Protein AF-A0A8C2P9N0-F1 (afdb_monomer_lite)

Radius of gyration: 38.02 Å; chains: 1; bounding box: 99×72×79 Å

Foldseek 3Di:
DDDDDDDPVVVVCVVDVDDPDDDDDDDDDDPPPDPVVVVVVVCVVVDDPVPDDPPPPPDDDDDDPCCVQVVVDPDDDDPPPPDDPVNVVVVVVVVVVCVVPDDDDPPPPDDPVNVVLVCQLCPVVHVVCPDPVPPCPVVLDDPVLVVLLVVLCVVLVVLVVQLCVLPPVPDPVSVVSNVVSLVVLVCCCVPRVVVSVVVCVVVVPPDPSCVVVVVSSVVSVVVVVVVVVVVVVVVD

pLDDT: mean 78.97, std 17.64, range [29.95, 97.0]

Structure (mmCIF, N/CA/C/O backbone):
data_AF-A0A8C2P9N0-F1
#
_entry.id   AF-A0A8C2P9N0-F1
#
loop_
_atom_site.group_PDB
_atom_site.id
_atom_site.type_symbol
_atom_site.label_atom_id
_atom_site.label_alt_id
_atom_site.label_comp_id
_atom_site.label_asym_id
_atom_site.label_entity_id
_atom_site.label_seq_id
_atom_site.pdbx_PDB_ins_code
_atom_site.Cartn_x
_atom_site.Cartn_y
_atom_site.Cartn_z
_atom_site.occupancy
_atom_site.B_iso_or_equiv
_atom_site.auth_seq_id
_atom_site.auth_comp_id
_atom_site.auth_asym_id
_atom_site.auth_atom_id
_atom_site.pdbx_PDB_model_num
ATOM 1 N N . MET A 1 1 ? 16.404 -49.962 -38.380 1.00 41.16 1 MET A N 1
ATOM 2 C CA . MET A 1 1 ? 16.835 -49.349 -37.104 1.00 41.16 1 MET A CA 1
ATOM 3 C C . MET A 1 1 ? 17.884 -50.248 -36.462 1.00 41.16 1 MET A C 1
ATOM 5 O O . MET A 1 1 ? 17.534 -51.317 -35.987 1.00 41.16 1 MET A O 1
ATOM 9 N N . ARG A 1 2 ? 19.172 -49.885 -36.528 1.00 37.28 2 ARG A N 1
ATOM 10 C CA . ARG A 1 2 ? 20.250 -50.588 -35.808 1.00 37.28 2 ARG A CA 1
ATOM 11 C C . ARG A 1 2 ? 20.478 -49.866 -34.480 1.00 37.28 2 ARG A C 1
ATOM 13 O O . ARG A 1 2 ? 20.811 -48.686 -34.495 1.00 37.28 2 ARG A O 1
ATOM 20 N N . ALA A 1 3 ? 20.278 -50.562 -33.365 1.00 41.09 3 ALA A N 1
ATOM 21 C CA . ALA A 1 3 ? 20.644 -50.079 -32.039 1.00 41.09 3 ALA A CA 1
ATOM 22 C C . ALA A 1 3 ? 22.177 -50.036 -31.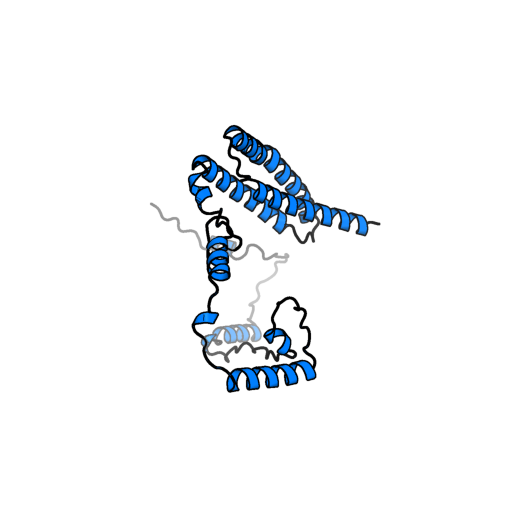930 1.00 41.09 3 ALA A C 1
ATOM 24 O O . ALA A 1 3 ? 22.840 -51.059 -32.101 1.00 41.09 3 ALA A O 1
ATOM 25 N N . MET A 1 4 ? 22.744 -48.851 -31.697 1.00 45.22 4 MET A N 1
ATOM 26 C CA . MET A 1 4 ? 24.170 -48.705 -31.411 1.00 45.22 4 MET A CA 1
ATOM 27 C C . MET A 1 4 ? 24.429 -49.092 -29.953 1.00 45.22 4 MET A C 1
ATOM 29 O O . MET A 1 4 ? 24.038 -48.378 -29.033 1.00 45.22 4 MET A O 1
ATOM 33 N N . ALA A 1 5 ? 25.083 -50.234 -29.748 1.00 47.91 5 ALA A N 1
ATOM 34 C CA . ALA A 1 5 ? 25.639 -50.619 -28.460 1.00 47.91 5 ALA A CA 1
ATOM 35 C C . ALA A 1 5 ? 26.896 -49.774 -28.192 1.00 47.91 5 ALA A C 1
ATOM 37 O O . ALA A 1 5 ? 27.905 -49.920 -28.882 1.00 47.91 5 ALA A O 1
ATOM 38 N N . PHE A 1 6 ? 26.832 -48.868 -27.215 1.00 48.16 6 PHE A N 1
ATOM 39 C CA . PHE A 1 6 ? 28.004 -48.120 -26.758 1.00 48.16 6 PHE A CA 1
ATOM 40 C C . PHE A 1 6 ? 28.918 -49.028 -25.913 1.00 48.16 6 PHE A C 1
ATOM 42 O O . PHE A 1 6 ? 28.426 -49.721 -25.020 1.00 48.16 6 PHE A O 1
ATOM 49 N N . PRO A 1 7 ? 30.242 -49.046 -26.158 1.00 56.19 7 PRO A N 1
ATOM 50 C CA . PRO A 1 7 ? 31.172 -49.875 -25.400 1.00 56.19 7 PRO A CA 1
ATOM 51 C C . PRO A 1 7 ? 31.361 -49.368 -23.951 1.00 56.19 7 PRO A C 1
ATOM 53 O O . PRO A 1 7 ? 31.347 -48.155 -23.714 1.00 56.19 7 PRO A O 1
ATOM 56 N N . PRO A 1 8 ? 31.616 -50.271 -22.978 1.00 58.41 8 PRO A N 1
ATOM 57 C CA . PRO A 1 8 ? 31.698 -49.963 -21.541 1.00 58.41 8 PRO A CA 1
ATOM 58 C C . PRO A 1 8 ? 32.743 -48.901 -21.155 1.00 58.41 8 PRO A C 1
ATOM 60 O O . PRO A 1 8 ? 32.654 -48.299 -20.086 1.00 58.41 8 PRO A O 1
ATOM 63 N N . CYS A 1 9 ? 33.708 -48.618 -22.032 1.00 54.81 9 CYS A N 1
ATOM 64 C CA . CYS A 1 9 ? 34.729 -47.592 -21.821 1.00 54.81 9 CYS A CA 1
ATOM 65 C C . CYS A 1 9 ? 34.149 -46.171 -21.726 1.00 54.81 9 CYS A C 1
ATOM 67 O O . CYS A 1 9 ? 34.743 -45.313 -21.076 1.00 54.81 9 CYS A O 1
ATOM 69 N N . HIS A 1 10 ? 32.985 -45.916 -22.333 1.00 55.66 10 HIS A N 1
ATOM 70 C CA . HIS A 1 10 ? 32.379 -44.584 -22.329 1.00 55.66 10 HIS A CA 1
ATOM 71 C C . HIS A 1 10 ? 31.784 -44.211 -20.959 1.00 55.66 10 HIS A C 1
ATOM 73 O O . HIS A 1 10 ? 31.763 -43.038 -20.594 1.00 55.66 10 HIS A O 1
ATOM 79 N N . LEU A 1 11 ? 31.342 -45.193 -20.164 1.00 53.81 11 LEU A N 1
ATOM 80 C CA . LEU A 1 11 ? 30.753 -44.945 -18.843 1.00 53.81 11 LEU A CA 1
ATOM 81 C C . LEU A 1 11 ? 31.822 -44.611 -17.788 1.00 53.81 11 LEU A C 1
ATOM 83 O O . LEU A 1 11 ? 31.587 -43.800 -16.895 1.00 53.81 11 LEU A O 1
ATOM 87 N N . LEU A 1 12 ? 33.025 -45.179 -17.930 1.00 56.50 12 LEU A N 1
ATOM 88 C CA . LEU A 1 12 ? 34.149 -44.919 -17.026 1.00 56.50 12 LEU A CA 1
ATOM 89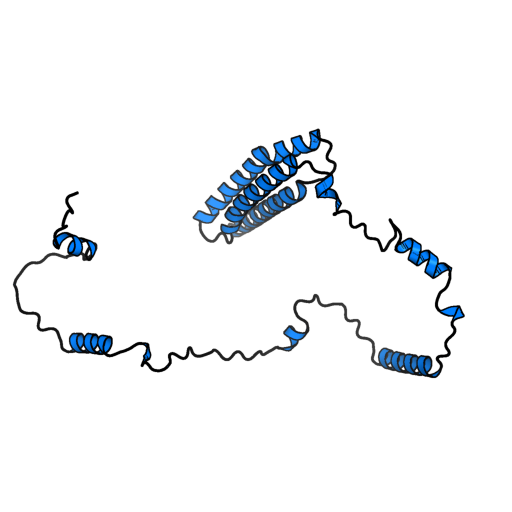 C C . LEU A 1 12 ? 34.692 -43.485 -17.163 1.00 56.50 12 LEU A C 1
ATOM 91 O O . LEU A 1 12 ? 35.133 -42.896 -16.181 1.00 56.50 12 LEU A O 1
ATOM 95 N N . LEU A 1 13 ? 34.632 -42.921 -18.374 1.00 56.41 13 LEU A N 1
ATOM 96 C CA . LEU A 1 13 ? 35.039 -41.539 -18.654 1.00 56.41 13 LEU A CA 1
ATOM 97 C C . LEU A 1 13 ? 34.049 -40.509 -18.092 1.00 56.41 13 LEU A C 1
ATOM 99 O O . LEU A 1 13 ? 34.460 -39.417 -17.714 1.00 56.41 13 LEU A O 1
ATOM 103 N N . ILE A 1 14 ? 32.763 -40.860 -17.993 1.00 57.62 14 ILE A N 1
ATOM 104 C CA . ILE A 1 14 ? 31.731 -39.978 -17.427 1.00 57.62 14 ILE A CA 1
ATOM 105 C C . ILE A 1 14 ? 31.849 -39.896 -15.897 1.00 57.62 14 ILE A C 1
ATOM 107 O O . ILE A 1 14 ? 31.615 -38.837 -15.322 1.00 57.62 14 ILE A O 1
ATOM 111 N N . LEU A 1 15 ? 32.244 -40.988 -15.235 1.00 51.75 15 LEU A N 1
ATOM 112 C CA . LEU A 1 15 ? 32.373 -41.045 -13.773 1.00 51.75 15 LEU A CA 1
ATOM 113 C C . LEU A 1 15 ? 33.682 -40.449 -13.225 1.00 51.75 15 LEU A C 1
ATOM 115 O O . LEU A 1 15 ? 33.746 -40.184 -12.030 1.00 51.75 15 LEU A O 1
ATOM 119 N N . ASN A 1 16 ? 34.695 -40.194 -14.064 1.00 52.06 16 ASN A N 1
ATOM 120 C CA . ASN A 1 16 ? 35.976 -39.609 -13.638 1.00 52.06 16 ASN A CA 1
ATOM 121 C C . ASN A 1 16 ? 36.414 -38.384 -14.474 1.00 52.06 16 ASN A C 1
ATOM 123 O O . ASN A 1 16 ? 37.445 -38.451 -15.146 1.00 52.06 16 ASN A O 1
ATOM 127 N N . PRO A 1 17 ? 35.713 -37.233 -14.438 1.00 41.88 17 PRO A N 1
ATOM 128 C CA . PRO A 1 17 ? 36.168 -36.047 -15.165 1.00 41.88 17 PRO A CA 1
ATOM 129 C C . PRO A 1 17 ? 37.214 -35.205 -14.407 1.00 41.88 17 PRO A C 1
ATOM 131 O O . PRO A 1 17 ? 37.703 -34.225 -14.964 1.00 41.88 17 PRO A O 1
ATOM 134 N N . SER A 1 18 ? 37.555 -35.522 -13.147 1.00 42.84 18 SER A N 1
ATOM 135 C CA . SER A 1 18 ? 38.336 -34.596 -12.301 1.00 42.84 18 SER A CA 1
ATOM 136 C C . SER A 1 18 ? 39.260 -35.224 -11.243 1.00 42.84 18 SER A C 1
ATOM 138 O O . SER A 1 18 ? 39.562 -34.574 -10.242 1.00 42.84 18 SER A O 1
ATOM 140 N N . GLU A 1 19 ? 39.777 -36.439 -11.446 1.00 40.31 19 GLU A N 1
ATOM 141 C CA . GLU A 1 19 ? 40.952 -36.890 -10.679 1.00 40.31 19 GLU A CA 1
ATOM 142 C C . GLU A 1 19 ? 42.235 -36.360 -11.343 1.00 40.31 19 GLU A C 1
ATOM 144 O O . GLU A 1 19 ? 42.696 -36.870 -12.363 1.00 40.31 19 GLU A O 1
ATOM 149 N N . GLN A 1 20 ? 42.819 -35.303 -10.771 1.00 38.53 20 GLN A N 1
ATOM 150 C CA . GLN A 1 20 ? 44.141 -34.792 -11.147 1.00 38.53 20 GLN A CA 1
ATOM 151 C C . GLN A 1 20 ? 45.220 -35.838 -10.816 1.00 38.53 20 GLN A C 1
ATOM 153 O O . GLN A 1 20 ? 45.655 -35.971 -9.671 1.00 38.53 20 GLN A O 1
ATOM 158 N N . VAL A 1 21 ? 45.658 -36.597 -11.823 1.00 39.09 21 VAL A N 1
ATOM 159 C CA . VAL A 1 21 ? 46.732 -37.592 -11.691 1.00 39.09 21 VAL A CA 1
ATOM 160 C C . VAL A 1 21 ? 48.091 -36.895 -11.788 1.00 39.09 21 VAL A C 1
ATOM 162 O O . VAL A 1 21 ? 48.617 -36.665 -12.876 1.00 39.09 21 VAL A O 1
ATOM 165 N N . SER A 1 22 ? 48.682 -36.585 -10.631 1.00 30.98 22 SER A N 1
ATOM 166 C CA . SER A 1 22 ? 50.109 -36.262 -10.519 1.00 30.98 22 SER A CA 1
ATOM 167 C C . SER A 1 22 ? 50.941 -37.503 -10.861 1.00 30.98 22 SER A C 1
ATOM 169 O O . SER A 1 22 ? 50.740 -38.588 -10.308 1.00 30.98 22 SER A O 1
ATOM 171 N N . GLY A 1 23 ? 51.832 -37.361 -11.840 1.00 32.62 23 GLY A N 1
ATOM 172 C CA . GLY A 1 23 ? 52.569 -38.465 -12.437 1.00 32.62 23 GLY A CA 1
ATOM 173 C C . GLY A 1 23 ? 53.610 -39.085 -11.508 1.00 32.62 23 GLY A C 1
ATOM 174 O O . GLY A 1 23 ? 54.527 -38.409 -11.061 1.00 32.62 23 GLY A O 1
ATOM 175 N N . ASN A 1 24 ? 53.534 -40.407 -11.322 1.00 29.95 24 ASN A N 1
ATOM 176 C CA . ASN A 1 24 ? 54.712 -41.279 -11.369 1.00 29.95 24 ASN A CA 1
ATOM 177 C C . ASN A 1 24 ? 54.290 -42.754 -11.517 1.00 29.95 24 ASN A C 1
ATOM 179 O O . ASN A 1 24 ? 53.621 -43.314 -10.650 1.00 29.95 24 ASN A O 1
ATOM 183 N N . LYS A 1 25 ? 54.678 -43.413 -12.617 1.00 34.56 25 LYS A N 1
ATOM 184 C CA . LYS A 1 25 ? 54.466 -44.857 -12.818 1.00 34.56 25 LYS A CA 1
ATOM 185 C C . LYS A 1 25 ? 55.696 -45.629 -12.346 1.00 34.56 25 LYS A C 1
ATOM 187 O O . LYS A 1 25 ? 56.673 -45.648 -13.085 1.00 34.56 25 LYS A O 1
ATOM 192 N N . LYS A 1 26 ? 55.610 -46.369 -11.229 1.00 31.20 26 LYS A N 1
ATOM 193 C CA . LYS A 1 26 ? 56.321 -47.655 -11.042 1.00 31.20 26 LYS A CA 1
ATOM 194 C C . LYS A 1 26 ? 55.538 -48.632 -10.144 1.00 31.20 26 LYS A C 1
ATOM 196 O O . LYS A 1 26 ? 55.204 -48.335 -9.009 1.00 31.20 26 LYS A O 1
ATOM 201 N N . HIS A 1 27 ? 55.328 -49.817 -10.717 1.00 34.00 27 HIS A N 1
ATOM 202 C CA . HIS A 1 27 ? 55.109 -51.148 -10.138 1.00 34.00 27 HIS A CA 1
ATOM 203 C C . HIS A 1 27 ? 53.894 -51.500 -9.248 1.00 34.00 27 HIS A C 1
ATOM 205 O O . HIS A 1 27 ? 53.763 -51.158 -8.079 1.00 34.00 27 HIS A O 1
ATOM 211 N N . LYS A 1 28 ? 53.090 -52.382 -9.857 1.00 43.50 28 LYS A N 1
ATOM 212 C CA . LYS A 1 28 ? 52.141 -53.381 -9.344 1.00 43.50 28 LYS A CA 1
ATOM 213 C C . LYS A 1 28 ? 52.585 -54.015 -8.005 1.00 43.50 28 LYS A C 1
ATOM 215 O O . LYS A 1 28 ? 53.548 -54.776 -7.973 1.00 43.50 28 LYS A O 1
ATOM 220 N N . ARG A 1 29 ? 51.833 -53.777 -6.923 1.00 34.12 29 ARG A N 1
ATOM 221 C CA . ARG A 1 29 ? 51.827 -54.615 -5.707 1.00 34.12 29 ARG A CA 1
ATOM 222 C C . ARG A 1 29 ? 50.418 -54.623 -5.104 1.00 34.12 29 ARG A C 1
ATOM 224 O O . ARG A 1 29 ? 49.819 -53.566 -4.927 1.00 34.12 29 ARG A O 1
ATOM 231 N N . ASN A 1 30 ? 49.883 -55.822 -4.866 1.00 43.47 30 ASN A N 1
ATOM 232 C CA . ASN A 1 30 ? 48.540 -56.097 -4.342 1.00 43.47 30 ASN A CA 1
ATOM 233 C C . ASN A 1 30 ? 48.169 -55.181 -3.160 1.00 43.47 30 ASN A C 1
ATOM 235 O O . ASN A 1 30 ? 48.749 -55.301 -2.081 1.00 43.47 30 ASN A O 1
ATOM 239 N N . LYS A 1 31 ? 47.177 -54.295 -3.334 1.00 45.69 31 LYS A N 1
ATOM 240 C CA . LYS A 1 31 ? 46.594 -53.514 -2.232 1.00 45.69 31 LYS A CA 1
ATOM 241 C C . LYS A 1 31 ? 45.651 -54.407 -1.425 1.00 45.69 31 LYS A C 1
ATOM 243 O O . LYS A 1 31 ? 44.475 -54.552 -1.742 1.00 45.69 31 LYS A O 1
ATOM 248 N N . MET A 1 32 ? 46.186 -55.005 -0.369 1.00 46.41 32 MET A N 1
ATOM 249 C CA . MET A 1 32 ? 45.407 -55.594 0.714 1.00 46.41 32 MET A CA 1
ATOM 250 C C . MET A 1 32 ? 44.592 -54.468 1.376 1.00 46.41 32 MET A C 1
ATOM 252 O O . MET A 1 32 ? 45.150 -53.595 2.036 1.00 46.41 32 MET A O 1
ATOM 256 N N . VAL A 1 33 ? 43.280 -54.426 1.116 1.00 56.94 33 VAL A N 1
ATOM 257 C CA . VAL A 1 33 ? 42.362 -53.413 1.670 1.00 56.94 33 VAL A CA 1
ATOM 258 C C . VAL A 1 33 ? 42.435 -53.461 3.198 1.00 56.94 33 VAL A C 1
ATOM 260 O O . VAL A 1 33 ? 42.231 -54.528 3.783 1.00 56.94 33 VAL A O 1
ATOM 263 N N . SER A 1 34 ? 42.738 -52.325 3.835 1.00 66.25 34 SER A N 1
ATOM 264 C CA . SER A 1 34 ? 42.943 -52.261 5.283 1.00 66.25 34 SER A CA 1
ATOM 265 C C . SER A 1 34 ? 41.662 -52.640 6.051 1.00 66.25 34 SER A C 1
ATOM 267 O O . SER A 1 34 ? 40.552 -52.348 5.586 1.00 66.25 34 SER A O 1
ATOM 269 N N . PRO A 1 35 ? 41.773 -53.275 7.236 1.00 69.44 35 PRO A N 1
ATOM 270 C CA . PRO A 1 35 ? 40.611 -53.682 8.030 1.00 69.44 35 PRO A CA 1
ATOM 271 C C . PRO A 1 35 ? 39.665 -52.525 8.371 1.00 69.44 35 PRO A C 1
ATOM 273 O O . PRO A 1 35 ? 38.460 -52.735 8.453 1.00 69.44 35 PRO A O 1
ATOM 276 N N . ALA A 1 36 ? 40.187 -51.303 8.512 1.00 74.00 36 ALA A N 1
ATOM 277 C CA . ALA A 1 36 ? 39.398 -50.101 8.779 1.00 74.00 36 ALA A CA 1
ATOM 278 C C . ALA A 1 36 ? 38.432 -49.764 7.631 1.00 74.00 36 ALA A C 1
ATOM 280 O O . ALA A 1 36 ? 37.258 -49.506 7.875 1.00 74.00 36 ALA A O 1
ATOM 281 N N . ILE A 1 37 ? 38.896 -49.849 6.378 1.00 75.75 37 ILE A N 1
ATOM 282 C CA . ILE A 1 37 ? 38.062 -49.571 5.198 1.00 75.75 37 ILE A CA 1
ATOM 283 C C . ILE A 1 37 ? 36.983 -50.647 5.047 1.00 75.75 37 ILE A C 1
ATOM 285 O O . ILE A 1 37 ? 35.836 -50.337 4.735 1.00 75.75 37 ILE A O 1
ATOM 289 N N . LYS A 1 38 ? 37.330 -51.916 5.302 1.00 77.75 38 LYS A N 1
ATOM 290 C CA . LYS A 1 38 ? 36.352 -53.014 5.266 1.00 77.75 38 LYS A CA 1
ATOM 291 C C . LYS A 1 38 ? 35.298 -52.868 6.361 1.00 77.75 38 LYS A C 1
ATOM 293 O O . LYS A 1 38 ? 34.125 -53.068 6.082 1.00 77.75 38 LYS A O 1
ATOM 298 N N . ARG A 1 39 ? 35.703 -52.494 7.579 1.00 80.81 39 ARG A N 1
ATOM 299 C CA . ARG A 1 39 ? 34.781 -52.249 8.698 1.00 80.81 39 ARG A CA 1
ATOM 300 C C . ARG A 1 39 ? 33.852 -51.071 8.429 1.00 80.81 39 ARG A C 1
ATOM 302 O O . ARG A 1 39 ? 32.669 -51.208 8.689 1.00 80.81 39 ARG A O 1
ATOM 309 N N . ALA A 1 40 ? 34.354 -49.972 7.866 1.00 81.31 40 ALA A N 1
ATOM 310 C CA . ALA A 1 40 ? 33.529 -48.818 7.510 1.00 81.31 40 ALA A CA 1
ATOM 311 C C . ALA A 1 40 ? 32.468 -49.175 6.457 1.00 81.31 40 ALA A C 1
ATOM 313 O O . ALA A 1 40 ? 31.294 -48.900 6.663 1.00 81.31 40 ALA A O 1
ATOM 314 N N . LYS A 1 41 ? 32.863 -49.872 5.382 1.00 82.38 41 LYS A N 1
ATOM 315 C CA . LYS A 1 41 ? 31.920 -50.327 4.348 1.00 82.38 41 LYS A CA 1
ATOM 316 C C . LYS A 1 41 ? 30.904 -51.338 4.868 1.00 82.38 41 LYS A C 1
ATOM 318 O O . LYS A 1 41 ? 29.752 -51.308 4.458 1.00 82.38 41 LYS A O 1
ATOM 323 N N . LEU A 1 42 ? 31.332 -52.241 5.752 1.00 81.12 42 LEU A N 1
ATOM 324 C CA . LEU A 1 42 ? 30.416 -53.174 6.401 1.00 81.12 42 LEU A CA 1
ATOM 325 C C . LEU A 1 42 ? 29.427 -52.417 7.288 1.00 81.12 42 LEU A C 1
ATOM 327 O O . LEU A 1 42 ? 28.235 -52.643 7.151 1.00 81.12 42 LEU A O 1
ATOM 331 N N . GLN A 1 43 ? 29.890 -51.481 8.118 1.00 78.12 43 GLN A N 1
ATOM 332 C CA . GLN A 1 43 ? 29.025 -50.660 8.966 1.00 78.12 43 GLN A CA 1
ATOM 333 C C . GLN A 1 43 ? 27.983 -49.892 8.141 1.00 78.12 43 GLN A C 1
ATOM 335 O O . GLN A 1 43 ? 26.805 -49.961 8.461 1.00 78.12 43 GLN A O 1
ATOM 340 N N . GLU A 1 44 ? 28.402 -49.264 7.040 1.00 77.44 44 GLU A N 1
ATOM 341 C CA . GLU A 1 44 ? 27.518 -48.574 6.090 1.00 77.44 44 GLU A CA 1
ATOM 342 C C . GLU A 1 44 ? 26.483 -49.521 5.461 1.00 77.44 44 GLU A C 1
ATOM 344 O O . GLU A 1 44 ? 25.328 -49.155 5.301 1.00 77.44 44 GLU A O 1
ATOM 349 N N . SER A 1 45 ? 26.867 -50.762 5.143 1.00 79.31 45 SER A N 1
ATOM 350 C CA . SER A 1 45 ? 25.947 -51.755 4.567 1.00 79.31 45 SER A CA 1
ATOM 351 C C . SER A 1 45 ? 25.007 -52.430 5.576 1.00 79.31 45 SER A C 1
ATOM 353 O O . SER A 1 45 ? 24.030 -53.053 5.168 1.00 79.31 45 SER A O 1
ATOM 355 N N . ILE A 1 46 ? 25.327 -52.370 6.874 1.00 78.69 46 ILE A N 1
ATOM 356 C CA . ILE A 1 46 ? 24.547 -52.992 7.959 1.00 78.69 46 ILE A CA 1
ATOM 357 C C . ILE A 1 46 ? 23.601 -51.964 8.604 1.00 78.69 46 ILE A C 1
ATOM 359 O O . ILE A 1 46 ? 22.579 -52.338 9.179 1.00 78.69 46 ILE A O 1
ATOM 363 N N . GLU A 1 47 ? 23.929 -50.675 8.522 1.00 75.25 47 GLU A N 1
ATOM 364 C CA . GLU A 1 47 ? 23.111 -49.582 9.037 1.00 75.25 47 GLU A CA 1
ATOM 365 C C . GLU A 1 47 ? 21.911 -49.327 8.112 1.00 75.25 47 GLU A C 1
ATOM 367 O O . GLU A 1 47 ? 22.031 -48.731 7.047 1.00 75.25 47 GLU A O 1
ATOM 372 N N . TYR A 1 48 ? 20.735 -49.803 8.524 1.00 68.44 48 TYR A N 1
ATOM 373 C CA . TYR A 1 48 ? 19.464 -49.459 7.888 1.00 68.44 48 TYR A CA 1
ATOM 374 C C . TYR A 1 48 ? 18.896 -48.192 8.530 1.00 68.44 48 TYR A C 1
ATOM 376 O O . TYR A 1 48 ? 18.705 -48.153 9.747 1.00 68.44 48 TYR A O 1
ATOM 384 N N . GLU A 1 49 ? 18.580 -47.189 7.708 1.00 65.25 49 GLU A N 1
ATOM 385 C CA . GLU A 1 49 ? 18.047 -45.885 8.139 1.00 65.25 49 GLU A CA 1
ATOM 386 C C . GLU A 1 49 ? 16.770 -46.027 8.996 1.00 65.25 49 GLU A C 1
ATOM 388 O O . GLU A 1 49 ? 16.619 -45.337 10.004 1.00 65.25 49 GLU A O 1
ATOM 393 N N . ASP A 1 50 ? 15.924 -47.016 8.681 1.00 62.28 50 ASP A N 1
ATOM 394 C CA . ASP A 1 50 ? 14.651 -47.294 9.367 1.00 62.28 50 ASP A CA 1
ATOM 395 C C . ASP A 1 50 ? 14.795 -48.012 10.724 1.00 62.28 50 ASP A C 1
ATOM 397 O O . ASP A 1 50 ? 13.874 -47.993 11.540 1.00 62.28 50 ASP A O 1
ATOM 401 N N . LEU A 1 51 ? 15.935 -48.671 10.976 1.00 66.75 51 LEU A N 1
ATOM 402 C CA . LEU A 1 51 ? 16.217 -49.405 12.223 1.00 66.75 51 LEU A CA 1
ATOM 403 C C . LEU A 1 51 ? 17.155 -48.628 13.166 1.00 66.75 51 LEU A C 1
ATOM 405 O O . LEU A 1 51 ? 17.539 -49.132 14.226 1.00 66.75 51 LEU A O 1
ATOM 409 N N . GLY A 1 52 ? 17.538 -47.406 12.785 1.00 67.19 52 GLY A N 1
ATOM 410 C CA . GLY A 1 52 ? 18.343 -46.503 13.600 1.00 67.19 52 GLY A CA 1
ATOM 411 C C . GLY A 1 52 ? 17.600 -46.005 14.844 1.00 67.19 52 GLY A C 1
ATOM 412 O O . GLY A 1 52 ? 16.373 -46.031 14.936 1.00 67.19 52 GLY A O 1
ATOM 413 N N . LYS A 1 53 ? 18.345 -45.506 15.840 1.00 71.75 53 LYS A N 1
ATOM 414 C CA . LYS A 1 53 ? 17.739 -44.768 16.962 1.00 71.75 53 LYS A CA 1
ATOM 415 C C . LYS A 1 53 ? 16.964 -43.594 16.370 1.00 71.75 53 LYS A C 1
ATOM 417 O O . LYS A 1 53 ? 17.567 -42.832 15.621 1.00 71.75 53 LYS A O 1
ATOM 422 N N . ASN A 1 54 ? 15.682 -43.444 16.724 1.00 64.06 54 ASN A N 1
ATOM 423 C CA . ASN A 1 54 ? 14.853 -42.310 16.313 1.00 64.06 54 ASN A CA 1
ATOM 424 C C . ASN A 1 54 ? 15.692 -41.029 16.338 1.00 64.06 54 ASN A C 1
ATOM 426 O O . ASN A 1 54 ? 16.100 -40.580 17.414 1.00 64.06 54 ASN A O 1
ATOM 430 N N . ASN A 1 55 ? 15.954 -40.455 15.162 1.00 61.47 55 ASN A N 1
ATOM 431 C CA . ASN A 1 55 ? 16.530 -39.124 15.015 1.00 61.47 55 ASN A CA 1
ATOM 432 C C . ASN A 1 55 ? 15.459 -38.119 15.467 1.00 61.47 55 ASN A C 1
ATOM 434 O O . ASN A 1 55 ? 14.901 -37.362 14.678 1.00 61.47 55 ASN A O 1
ATOM 438 N N . SER A 1 56 ? 15.089 -38.151 16.751 1.00 64.12 56 SER A N 1
ATOM 439 C CA . SER A 1 56 ? 14.207 -37.157 17.333 1.00 64.12 56 SER A CA 1
ATOM 440 C C . SER A 1 56 ? 14.989 -35.853 17.300 1.00 64.12 56 SER A C 1
ATOM 442 O O . SER A 1 56 ? 15.877 -35.627 18.129 1.00 64.12 56 SER A O 1
ATOM 444 N N . ILE A 1 57 ? 14.711 -35.027 16.292 1.00 71.12 57 ILE A N 1
ATOM 445 C CA . ILE A 1 57 ? 15.204 -33.658 16.213 1.00 71.12 57 ILE A CA 1
ATOM 446 C C . ILE A 1 57 ? 14.861 -33.027 17.559 1.00 71.12 57 ILE A C 1
ATOM 448 O O . ILE A 1 57 ? 13.688 -32.916 17.915 1.00 71.12 57 ILE A O 1
ATOM 452 N N . LYS A 1 58 ? 15.886 -32.697 18.352 1.00 72.31 58 LYS A N 1
ATOM 453 C CA . LYS A 1 58 ? 15.694 -32.111 19.679 1.00 72.31 58 LYS A CA 1
ATOM 454 C C . LYS A 1 58 ? 14.882 -30.833 19.508 1.00 72.31 58 LYS A C 1
ATOM 456 O O . LYS A 1 58 ? 15.371 -29.855 18.947 1.00 72.31 58 LYS A O 1
ATOM 461 N N . THR A 1 59 ? 13.639 -30.846 19.971 1.00 74.75 59 THR A N 1
ATOM 462 C CA . THR A 1 59 ? 12.776 -29.670 19.938 1.00 74.75 59 THR A CA 1
ATOM 463 C C . THR A 1 59 ? 13.323 -28.637 20.912 1.00 74.75 59 THR A C 1
ATOM 465 O O . THR A 1 59 ? 13.552 -28.939 22.085 1.00 74.75 59 THR A O 1
ATOM 468 N N . ILE A 1 60 ? 13.545 -27.415 20.437 1.00 83.69 60 ILE A N 1
ATOM 469 C CA . ILE A 1 60 ? 13.985 -26.308 21.286 1.00 83.69 60 ILE A CA 1
ATOM 470 C C . ILE A 1 60 ? 12.786 -25.868 22.130 1.00 83.69 60 ILE A C 1
ATOM 472 O O . ILE A 1 60 ? 11.785 -25.400 21.588 1.00 83.69 60 ILE A O 1
ATOM 476 N N . ALA A 1 61 ? 12.877 -26.019 23.453 1.00 82.38 61 ALA A N 1
ATOM 477 C CA . ALA A 1 61 ? 11.835 -25.559 24.363 1.00 82.38 61 ALA A CA 1
ATOM 478 C C . ALA A 1 61 ? 11.785 -24.020 24.374 1.00 82.38 61 ALA A C 1
ATOM 480 O O . ALA A 1 61 ? 12.702 -23.360 24.870 1.00 82.38 61 ALA A O 1
ATOM 481 N N . LEU A 1 62 ? 10.715 -23.443 23.821 1.00 84.69 62 LEU A N 1
ATOM 482 C CA . LEU A 1 62 ? 10.503 -21.998 23.780 1.00 84.69 62 LEU A CA 1
ATOM 483 C C . LEU A 1 62 ? 9.653 -21.551 24.976 1.00 84.69 62 LEU A C 1
ATOM 485 O O . LEU A 1 62 ? 8.430 -21.636 24.949 1.00 84.69 62 LEU A O 1
ATOM 489 N N . ASN A 1 63 ? 10.307 -21.028 26.014 1.00 88.75 63 ASN A N 1
ATOM 490 C CA . ASN A 1 63 ? 9.627 -20.399 27.146 1.00 88.75 63 ASN A CA 1
ATOM 491 C C . ASN A 1 63 ? 9.495 -18.887 26.910 1.00 88.75 63 ASN A C 1
ATOM 493 O O . ASN A 1 63 ? 10.489 -18.153 26.901 1.00 88.75 63 ASN A O 1
ATOM 497 N N . LEU A 1 64 ? 8.265 -18.412 26.709 1.00 87.62 64 LEU A N 1
ATOM 498 C CA . LEU A 1 64 ? 7.979 -16.997 26.470 1.00 87.62 64 LEU A CA 1
ATOM 499 C C . LEU A 1 64 ? 8.119 -16.197 27.773 1.00 87.62 64 LEU A C 1
ATOM 501 O O . LEU A 1 64 ? 7.362 -16.397 28.714 1.00 87.62 64 LEU A O 1
ATOM 505 N N . LYS A 1 65 ? 9.067 -15.252 27.824 1.00 89.00 65 LYS A N 1
ATOM 506 C CA . LYS A 1 65 ? 9.292 -14.410 29.018 1.00 89.00 65 LYS A CA 1
ATOM 507 C C . LYS A 1 65 ? 8.247 -13.305 29.224 1.00 89.00 65 LYS A C 1
ATOM 509 O O . LYS A 1 65 ? 8.014 -12.903 30.352 1.00 89.00 65 LYS A O 1
ATOM 514 N N . LYS A 1 66 ? 7.693 -12.760 28.139 1.00 86.00 66 LYS A N 1
ATOM 515 C CA . LYS A 1 66 ? 6.792 -11.592 28.145 1.00 86.00 66 LYS A CA 1
ATOM 516 C C . LYS A 1 66 ? 5.550 -11.893 27.316 1.00 86.00 66 LYS A C 1
ATOM 518 O O . LYS A 1 66 ? 5.432 -11.419 26.184 1.00 86.00 66 LYS A O 1
ATOM 523 N N . SER A 1 67 ? 4.710 -12.791 27.827 1.00 88.25 67 SER A N 1
ATOM 524 C CA . SER A 1 67 ? 3.449 -13.184 27.186 1.00 88.25 67 SER A CA 1
ATOM 525 C C . SER A 1 67 ? 2.447 -12.027 27.126 1.00 88.25 67 SER A C 1
ATOM 527 O O . SER A 1 67 ? 1.661 -11.961 26.188 1.00 88.25 67 SER A O 1
ATOM 529 N N . ASP A 1 68 ? 2.552 -11.066 28.047 1.00 86.00 68 ASP A N 1
ATOM 530 C CA . ASP A 1 68 ? 1.739 -9.850 28.134 1.00 86.00 68 ASP A CA 1
ATOM 531 C C . ASP A 1 68 ? 1.694 -9.051 26.822 1.00 86.00 68 ASP A C 1
ATOM 533 O O . ASP A 1 68 ? 0.630 -8.621 26.377 1.00 86.00 68 ASP A O 1
ATOM 537 N N . ARG A 1 69 ? 2.835 -8.934 26.132 1.00 85.12 69 ARG A N 1
ATOM 538 C CA . ARG A 1 69 ? 2.930 -8.204 24.857 1.00 85.12 69 ARG A CA 1
ATOM 539 C C . ARG A 1 69 ? 2.116 -8.838 23.733 1.00 85.12 69 ARG A C 1
ATOM 541 O O . ARG A 1 69 ? 1.745 -8.150 22.786 1.00 85.12 69 ARG A O 1
ATOM 548 N N . TYR A 1 70 ? 1.843 -10.135 23.826 1.00 87.69 70 TYR A N 1
ATOM 549 C CA . TYR A 1 70 ? 1.042 -10.845 22.837 1.00 87.69 70 TYR A CA 1
ATOM 550 C C . TYR A 1 70 ? -0.461 -10.710 23.093 1.00 87.69 70 TYR A C 1
ATOM 552 O O . TYR A 1 70 ? -1.228 -10.920 22.160 1.00 87.69 70 TYR A O 1
ATOM 560 N N . TYR A 1 71 ? -0.891 -10.308 24.297 1.00 86.69 71 TYR A N 1
ATOM 561 C CA . TYR A 1 71 ? -2.310 -10.050 24.565 1.00 86.69 71 TYR A CA 1
ATOM 562 C C . TYR A 1 71 ? -2.816 -8.787 23.857 1.00 86.69 71 TYR A C 1
ATOM 564 O O . TYR A 1 71 ? -3.934 -8.780 23.355 1.00 86.69 71 TYR A O 1
ATOM 572 N N . HIS A 1 72 ? -1.994 -7.735 23.776 1.00 81.75 72 HIS A N 1
ATOM 573 C CA . HIS A 1 72 ? -2.359 -6.485 23.092 1.00 81.75 72 HIS A CA 1
ATOM 574 C C . HIS A 1 72 ? -2.003 -6.480 21.596 1.00 81.75 72 HIS A C 1
ATOM 576 O O . HIS A 1 72 ? -2.639 -5.782 20.802 1.00 81.75 72 HIS A O 1
ATOM 582 N N . GLY A 1 73 ? -0.994 -7.263 21.201 1.00 83.00 73 GLY A N 1
ATOM 583 C CA . GLY A 1 73 ? -0.535 -7.349 19.816 1.00 83.00 73 GLY A CA 1
ATOM 584 C C . GLY A 1 73 ? 0.029 -6.026 19.273 1.00 83.00 73 GLY A C 1
ATOM 585 O O . GLY A 1 73 ? 0.315 -5.101 20.034 1.00 83.00 73 GLY A O 1
ATOM 586 N N . PRO A 1 74 ? 0.216 -5.907 17.948 1.00 87.31 74 PRO A N 1
ATOM 587 C CA . PRO A 1 74 ? 0.742 -4.705 17.301 1.00 87.31 74 PRO A CA 1
ATOM 588 C C . PRO A 1 74 ? -0.335 -3.615 17.149 1.00 87.31 74 PRO A C 1
ATOM 590 O O . PRO A 1 74 ? -0.474 -3.014 16.085 1.00 87.31 74 PRO A O 1
ATOM 593 N N . THR A 1 75 ? -1.131 -3.374 18.191 1.00 84.00 75 THR A N 1
ATOM 594 C CA . THR A 1 75 ? -2.067 -2.251 18.216 1.00 84.00 75 THR A CA 1
ATOM 595 C C . THR A 1 75 ? -1.310 -0.990 18.640 1.00 84.00 75 THR A C 1
ATOM 597 O O . THR A 1 75 ? -0.542 -1.031 19.606 1.00 84.00 75 THR A O 1
ATOM 600 N N . PRO A 1 76 ? -1.456 0.138 17.919 1.00 84.12 76 PRO A N 1
ATOM 601 C CA . PRO A 1 76 ? -0.926 1.408 18.393 1.00 84.12 76 PRO A CA 1
ATOM 602 C C . PRO A 1 76 ? -1.454 1.673 19.801 1.00 84.12 76 PRO A C 1
ATOM 604 O O . PRO A 1 76 ? -2.635 1.435 20.060 1.00 84.12 76 PRO A O 1
ATOM 607 N N . ILE A 1 77 ? -0.589 2.150 20.699 1.00 81.75 77 ILE A N 1
ATOM 608 C CA . ILE A 1 77 ? -0.997 2.500 22.061 1.00 81.75 77 ILE A CA 1
ATOM 609 C C . ILE A 1 77 ? -2.069 3.577 21.937 1.00 81.75 77 ILE A C 1
ATOM 611 O O . ILE A 1 77 ? -1.789 4.715 21.561 1.00 81.75 77 ILE A O 1
ATOM 615 N N . GLN A 1 78 ? -3.309 3.194 22.211 1.00 81.44 78 GLN A N 1
ATOM 616 C CA . GLN A 1 78 ? -4.393 4.146 22.319 1.00 81.44 78 GLN A CA 1
ATOM 617 C C . GLN A 1 78 ? -4.176 4.934 23.606 1.00 81.44 78 GLN A C 1
ATOM 619 O O . GLN A 1 78 ? -3.678 4.398 24.598 1.00 81.44 78 GLN A O 1
ATOM 624 N N . SER A 1 79 ? -4.545 6.211 23.585 1.00 79.06 79 SER A N 1
ATOM 625 C CA . SER A 1 79 ? -4.646 7.013 24.798 1.00 79.06 79 SER A CA 1
ATOM 626 C C . SER A 1 79 ? -5.683 6.364 25.720 1.00 79.06 79 SER A C 1
ATOM 628 O O . SER A 1 79 ? -6.861 6.712 25.665 1.00 79.06 79 SER A O 1
ATOM 630 N N . LEU A 1 80 ? -5.265 5.430 26.575 1.00 73.06 80 LEU A N 1
ATOM 631 C CA . LEU A 1 80 ? -6.059 5.062 27.733 1.00 73.06 80 LEU A CA 1
ATOM 632 C C . LEU A 1 80 ? -6.002 6.256 28.677 1.00 73.06 80 LEU A C 1
ATOM 634 O O . LEU A 1 80 ? -5.041 6.436 29.425 1.00 73.06 80 LEU A O 1
ATOM 638 N N . GLN A 1 81 ? -7.031 7.095 28.614 1.00 74.81 81 GLN A N 1
ATOM 639 C CA . GLN A 1 81 ? -7.344 7.931 29.756 1.00 74.81 81 GLN A CA 1
ATOM 640 C C . GLN A 1 81 ? -7.752 6.974 30.871 1.00 74.81 81 GLN A C 1
ATOM 642 O O . GLN A 1 81 ? -8.793 6.323 30.803 1.00 74.81 81 GLN A O 1
ATOM 647 N N . TYR A 1 82 ? -6.871 6.813 31.854 1.00 71.06 82 TYR A N 1
ATOM 648 C CA . TYR A 1 82 ? -7.211 6.085 33.062 1.00 71.06 82 TYR A CA 1
ATOM 649 C C . TYR A 1 82 ? -8.306 6.882 33.766 1.00 71.06 82 TYR A C 1
ATOM 651 O O . TYR A 1 82 ? -8.069 8.011 34.191 1.00 71.06 82 TYR A O 1
ATOM 659 N N . ALA A 1 83 ? -9.506 6.308 33.847 1.00 74.88 83 ALA A N 1
ATOM 660 C CA . ALA A 1 83 ? -10.543 6.835 34.719 1.00 74.88 83 ALA A CA 1
ATOM 661 C C . ALA A 1 83 ? -9.999 6.832 36.153 1.00 74.88 83 ALA A C 1
ATOM 663 O O . ALA A 1 83 ? -9.395 5.847 36.592 1.00 74.88 83 ALA A O 1
ATOM 664 N N . THR A 1 84 ? -10.184 7.932 36.877 1.00 85.56 84 THR A N 1
ATOM 665 C CA . THR A 1 84 ? -9.771 8.001 38.280 1.00 85.56 84 THR A CA 1
ATOM 666 C C . THR A 1 84 ? -10.594 6.986 39.072 1.00 85.56 84 THR A C 1
ATOM 668 O O . THR A 1 84 ? -11.751 6.731 38.739 1.00 85.56 84 THR A O 1
ATOM 671 N N . SER A 1 85 ? -10.060 6.435 40.167 1.00 86.94 85 SER A N 1
ATOM 672 C CA . SER A 1 85 ? -10.823 5.525 41.038 1.00 86.94 85 SER A CA 1
ATOM 673 C C . SER A 1 85 ? -12.178 6.112 41.461 1.00 86.94 85 SER A C 1
ATOM 675 O O . SER A 1 85 ? -13.162 5.384 41.567 1.00 86.94 85 SER A O 1
ATOM 677 N N . GLN A 1 86 ? -12.248 7.435 41.639 1.00 89.62 86 GLN A N 1
ATOM 678 C CA . GLN A 1 86 ? -13.488 8.138 41.952 1.00 89.62 86 GLN A CA 1
ATOM 679 C C . GLN A 1 86 ? -14.497 8.117 40.793 1.00 89.62 86 GLN A C 1
ATOM 681 O O . GLN A 1 86 ? -15.683 7.919 41.038 1.00 89.62 86 GLN A O 1
ATOM 686 N N . ASP A 1 87 ? -14.046 8.257 39.545 1.00 88.44 87 ASP A N 1
ATOM 687 C CA . ASP A 1 87 ? -14.913 8.211 38.360 1.00 88.44 87 ASP A CA 1
ATOM 688 C C . ASP A 1 87 ? -15.551 6.828 38.211 1.00 88.44 87 ASP A C 1
ATOM 690 O O . ASP A 1 87 ? -16.729 6.716 37.875 1.00 88.44 87 ASP A O 1
ATOM 694 N N . ILE A 1 88 ? -14.796 5.773 38.532 1.00 90.19 88 ILE A N 1
ATOM 695 C CA . ILE A 1 88 ? -15.287 4.390 38.530 1.00 90.19 88 ILE A CA 1
ATOM 696 C C . ILE A 1 88 ? -16.387 4.212 39.584 1.00 90.19 88 ILE A C 1
ATOM 698 O O . ILE A 1 88 ? -17.456 3.684 39.274 1.00 90.19 88 ILE A O 1
ATOM 702 N N . ILE A 1 89 ? -16.157 4.683 40.816 1.00 92.75 89 ILE A N 1
ATOM 703 C CA . ILE A 1 89 ? -17.133 4.580 41.914 1.00 92.75 89 ILE A CA 1
ATOM 704 C C . ILE A 1 89 ? -18.396 5.391 41.593 1.00 92.75 89 ILE A C 1
ATOM 706 O O . ILE A 1 89 ? -19.506 4.877 41.738 1.00 92.75 89 ILE A O 1
ATOM 710 N N . ASN A 1 90 ? -18.234 6.623 41.106 1.00 93.38 90 ASN A N 1
ATOM 711 C CA . ASN A 1 90 ? -19.344 7.498 40.733 1.00 93.38 90 ASN A CA 1
ATOM 712 C C . ASN A 1 90 ? -20.162 6.904 39.576 1.00 93.38 90 ASN A C 1
ATOM 714 O O . ASN A 1 90 ? -21.392 6.907 39.626 1.00 93.38 90 ASN A O 1
ATOM 718 N N . SER A 1 91 ? -19.496 6.348 38.558 1.00 92.69 91 SER A N 1
ATOM 719 C CA . SER A 1 91 ? -20.163 5.686 37.429 1.00 92.69 91 SER A CA 1
ATOM 720 C C . SER A 1 91 ? -20.943 4.460 37.895 1.00 92.69 91 SER A C 1
ATOM 722 O O . SER A 1 91 ? -22.094 4.282 37.508 1.00 92.69 91 SER A O 1
ATOM 724 N N . PHE A 1 92 ? -20.364 3.645 38.782 1.00 94.44 92 PHE A N 1
ATOM 725 C CA . PHE A 1 92 ? -21.041 2.474 39.338 1.00 94.44 92 PHE A CA 1
ATOM 726 C C . PHE A 1 92 ? -22.301 2.853 40.129 1.00 94.44 92 PHE A C 1
ATOM 728 O O . PHE A 1 92 ? -23.355 2.243 39.948 1.00 94.44 92 PHE A O 1
ATOM 735 N N . GLN A 1 93 ? -22.211 3.880 40.979 1.00 93.88 93 GLN A N 1
ATOM 736 C CA . GLN A 1 93 ? -23.360 4.383 41.734 1.00 93.88 93 GLN A CA 1
ATOM 737 C C . GLN A 1 93 ? -24.439 4.958 40.809 1.00 93.88 93 GLN A C 1
ATOM 739 O O . GLN A 1 93 ? -25.614 4.648 40.999 1.00 93.88 93 GLN A O 1
ATOM 744 N N . SER A 1 94 ? -24.041 5.722 39.786 1.00 94.44 94 SER A N 1
ATOM 745 C CA . SER A 1 94 ? -24.962 6.321 38.811 1.00 94.44 94 SER A CA 1
ATOM 746 C C . SER A 1 94 ? -25.709 5.250 38.019 1.00 94.44 94 SER A C 1
ATOM 748 O O . SER A 1 94 ? -26.933 5.277 37.974 1.00 94.44 94 SER A O 1
ATOM 750 N N . ILE A 1 95 ? -24.995 4.250 37.484 1.00 95.25 95 ILE A N 1
ATOM 751 C CA . ILE A 1 95 ? -25.602 3.131 36.748 1.00 95.25 95 ILE A CA 1
ATOM 752 C C . ILE A 1 95 ? -26.578 2.371 37.647 1.00 95.25 95 ILE A C 1
ATOM 754 O O . ILE A 1 95 ? -27.693 2.070 37.231 1.00 95.25 95 ILE A O 1
ATOM 758 N N . ARG A 1 96 ? -26.189 2.068 38.891 1.00 95.12 96 ARG A N 1
ATOM 759 C CA . ARG A 1 96 ? -27.057 1.337 39.820 1.00 95.12 96 ARG A CA 1
ATOM 760 C C . ARG A 1 96 ? -28.346 2.108 40.115 1.00 95.12 96 ARG A C 1
ATOM 762 O O . ARG A 1 96 ? -29.420 1.522 40.049 1.00 95.12 96 ARG A O 1
ATOM 769 N N . GLN A 1 97 ? -28.241 3.401 40.410 1.00 94.50 97 GLN A N 1
ATOM 770 C CA . GLN A 1 97 ? -29.401 4.251 40.686 1.00 94.50 97 GLN A CA 1
ATOM 771 C C . GLN A 1 97 ? -30.290 4.424 39.451 1.00 94.50 97 GLN A C 1
ATOM 773 O O . GLN A 1 97 ? -31.509 4.342 39.565 1.00 94.50 97 GLN A O 1
ATOM 778 N N . GLU A 1 98 ? -29.701 4.617 38.270 1.00 92.81 98 GLU A N 1
ATOM 779 C CA . GLU A 1 98 ? -30.437 4.764 37.012 1.00 92.81 98 GLU A CA 1
ATOM 780 C C . GLU A 1 98 ? -31.188 3.479 36.639 1.00 92.81 98 GLU A C 1
ATOM 782 O O . GLU A 1 98 ? -32.334 3.547 36.202 1.00 92.81 98 GLU A O 1
ATOM 787 N N . MET A 1 99 ? -30.585 2.309 36.877 1.00 92.56 99 MET A N 1
ATOM 788 C CA . MET A 1 99 ? -31.232 1.010 36.668 1.00 92.56 99 MET A CA 1
ATOM 789 C C . MET A 1 99 ? -32.332 0.725 37.697 1.00 92.56 99 MET A C 1
ATOM 791 O O . MET A 1 99 ? -33.393 0.234 37.320 1.00 92.56 99 MET A O 1
ATOM 795 N N . GLU A 1 100 ? -32.117 1.040 38.980 1.00 92.50 100 GLU A N 1
ATOM 796 C CA . GLU A 1 100 ? -33.129 0.865 40.036 1.00 92.50 100 GLU A CA 1
ATOM 797 C C . GLU A 1 100 ? -34.327 1.819 39.853 1.00 92.50 100 GLU A C 1
ATOM 799 O O . GLU A 1 100 ? -35.465 1.439 40.125 1.00 92.50 100 GLU A O 1
ATOM 804 N N . ALA A 1 101 ? -34.095 3.039 39.356 1.00 90.38 101 ALA A N 1
ATOM 805 C CA . ALA A 1 101 ? -35.129 4.049 39.115 1.00 90.38 101 ALA A CA 1
ATOM 806 C C . ALA A 1 101 ? -35.724 4.009 37.693 1.00 90.38 101 ALA A C 1
ATOM 808 O O . ALA A 1 101 ? -36.559 4.855 37.344 1.00 90.38 101 ALA A O 1
ATOM 809 N N . TYR A 1 102 ? -35.308 3.057 36.853 1.00 88.06 102 TYR A N 1
ATOM 810 C CA . TYR A 1 102 ? -35.718 3.011 35.456 1.00 88.06 102 TYR A CA 1
ATOM 811 C C . TYR A 1 102 ? -37.226 2.776 35.322 1.00 88.06 102 TYR A C 1
ATOM 813 O O . TYR A 1 102 ? -37.761 1.734 35.696 1.00 88.06 102 TYR A O 1
ATOM 821 N N . THR A 1 103 ? -37.921 3.741 34.718 1.00 86.62 103 THR A N 1
ATOM 822 C CA . THR A 1 103 ? -39.319 3.596 34.301 1.00 86.62 103 THR A CA 1
ATOM 823 C C . THR A 1 103 ? -39.401 3.826 32.792 1.00 86.62 103 THR A C 1
ATOM 825 O O . THR A 1 103 ? -39.073 4.926 32.336 1.00 86.62 103 THR A O 1
ATOM 828 N N . PRO A 1 104 ? -39.833 2.837 31.990 1.00 81.62 104 PRO A N 1
ATOM 829 C CA . PRO A 1 104 ? -39.835 2.962 30.539 1.00 81.62 104 PRO A CA 1
ATOM 830 C C . PRO A 1 104 ? -40.840 4.025 30.083 1.00 81.62 104 PRO A C 1
ATOM 832 O O . PRO A 1 104 ? -42.042 3.925 30.331 1.00 81.62 104 PRO A O 1
ATOM 835 N N . ARG A 1 105 ? -40.353 5.047 29.373 1.00 81.00 105 ARG A N 1
ATOM 836 C CA . ARG A 1 105 ? -41.181 6.090 28.751 1.00 81.00 105 ARG A CA 1
ATOM 837 C C . ARG A 1 105 ? -41.121 5.955 27.237 1.00 81.00 105 ARG A C 1
ATOM 839 O O . ARG A 1 105 ? -40.263 6.542 26.585 1.00 81.00 105 ARG A O 1
ATOM 846 N N . LEU A 1 106 ? -42.064 5.197 26.679 1.00 76.25 106 LEU A N 1
ATOM 847 C CA . LEU A 1 106 ? -42.145 4.907 25.239 1.00 76.25 106 LEU A CA 1
ATOM 848 C C . LEU A 1 106 ? -42.217 6.172 24.362 1.00 76.25 106 LEU A C 1
ATOM 850 O O . LEU A 1 106 ? -41.776 6.154 23.219 1.00 76.25 106 LEU A O 1
ATOM 854 N N . THR A 1 107 ? -42.705 7.289 24.906 1.00 77.38 107 THR A N 1
ATOM 855 C CA . THR A 1 107 ? -42.799 8.584 24.213 1.00 77.38 107 THR A CA 1
ATOM 856 C C . THR A 1 107 ? -41.476 9.350 24.115 1.00 77.38 107 THR A C 1
ATOM 858 O O . THR A 1 107 ? -41.406 10.323 23.371 1.00 77.38 107 THR A O 1
ATOM 861 N N . GLN A 1 108 ? -40.429 8.941 24.841 1.00 75.56 108 GLN A N 1
ATOM 862 C CA . GLN A 1 108 ? -39.116 9.606 24.853 1.00 75.56 108 GLN A CA 1
ATOM 863 C C . GLN A 1 108 ? -38.014 8.805 24.143 1.00 75.56 108 GLN A C 1
ATOM 865 O O . GLN A 1 108 ? -36.879 9.263 24.077 1.00 75.56 108 GLN A O 1
ATOM 870 N N . VAL A 1 109 ? -38.333 7.627 23.599 1.00 84.00 109 VAL A N 1
ATOM 871 C CA . VAL A 1 109 ? -37.338 6.721 22.994 1.00 84.00 109 VAL A CA 1
ATOM 872 C C . VAL A 1 109 ? -36.770 7.283 21.688 1.00 84.00 109 VAL A C 1
ATOM 874 O O . VAL A 1 109 ? -35.582 7.143 21.419 1.00 84.00 109 VAL A O 1
ATOM 877 N N . LEU A 1 110 ? -37.605 7.940 20.879 1.00 85.44 110 LEU A N 1
ATOM 878 C CA . LEU A 1 110 ? -37.204 8.561 19.619 1.00 85.44 110 LEU A CA 1
ATOM 879 C C . LEU A 1 110 ? -37.881 9.918 19.471 1.00 85.44 110 LEU A C 1
ATOM 881 O O . LEU A 1 110 ? -39.107 10.012 19.459 1.00 85.44 110 LEU A O 1
ATOM 885 N N . SER A 1 111 ? -37.082 10.968 19.297 1.00 90.06 111 SER A N 1
ATOM 886 C CA . SER A 1 111 ? -37.597 12.257 18.848 1.00 90.06 111 SER A CA 1
ATOM 887 C C . SER A 1 111 ? -37.715 12.269 17.322 1.00 90.06 111 SER A C 1
ATOM 889 O O . SER A 1 111 ? -36.845 11.764 16.607 1.00 90.06 111 SER A O 1
ATOM 891 N N . SER A 1 112 ? -38.778 12.887 16.800 1.00 90.38 112 SER A N 1
ATOM 892 C CA . SER A 1 112 ? -38.997 13.002 15.351 1.00 90.38 112 SER A CA 1
ATOM 893 C C . SER A 1 112 ? -37.852 13.734 14.641 1.00 90.38 112 SER A C 1
ATOM 895 O O . SER A 1 112 ? -37.526 13.421 13.497 1.00 90.38 112 SER A O 1
ATOM 897 N N . SER A 1 113 ? -37.202 14.683 15.325 1.00 91.06 113 SER A N 1
ATOM 898 C CA . SER A 1 113 ? -36.036 15.405 14.808 1.00 91.06 113 SER A CA 1
ATOM 899 C C . SER A 1 113 ? -34.794 14.516 14.700 1.00 91.06 113 SER A C 1
ATOM 901 O O . SER A 1 113 ? -34.112 14.570 13.678 1.00 91.06 113 SER A O 1
ATOM 903 N N . ALA A 1 114 ? -34.520 13.664 15.697 1.00 92.00 114 ALA A N 1
ATOM 904 C CA . ALA A 1 114 ? -33.419 12.705 15.631 1.00 92.00 114 ALA A CA 1
ATOM 905 C C . ALA A 1 114 ? -33.655 11.678 14.516 1.00 92.00 114 ALA A C 1
ATOM 907 O O . ALA A 1 114 ? -32.766 11.465 13.699 1.00 92.00 114 ALA A O 1
ATOM 908 N N . ALA A 1 115 ? -34.872 11.129 14.413 1.00 92.38 115 ALA A N 1
ATOM 909 C CA . ALA A 1 115 ? -35.229 10.181 13.358 1.00 92.38 115 ALA A CA 1
ATOM 910 C C . ALA A 1 115 ? -35.043 10.780 11.950 1.00 92.38 115 ALA A C 1
ATOM 912 O O . ALA A 1 115 ? -34.407 10.168 11.093 1.00 92.38 115 ALA A O 1
ATOM 913 N N . SER A 1 116 ? -35.532 12.004 11.724 1.00 93.81 116 SER A N 1
ATOM 914 C CA . SER A 1 116 ? -35.372 12.713 10.446 1.00 93.81 116 SER A CA 1
ATOM 915 C C . SER A 1 116 ? -33.901 13.014 10.116 1.00 93.81 116 SER A C 1
ATOM 917 O O . SER A 1 116 ? -33.449 12.809 8.985 1.00 93.81 116 SER A O 1
ATOM 919 N N . SER A 1 117 ? -33.116 13.426 11.118 1.00 93.25 117 SER A N 1
ATOM 920 C CA . SER A 1 117 ? -31.675 13.663 10.967 1.00 93.25 117 SER A CA 1
ATOM 921 C C . SER A 1 117 ? -30.922 12.381 10.600 1.00 93.25 117 SER A C 1
ATOM 923 O O . SER A 1 117 ? -30.118 12.376 9.669 1.00 93.25 117 SER A O 1
ATOM 925 N N . THR A 1 118 ? -31.235 11.258 11.254 1.00 92.81 118 THR A N 1
ATOM 926 C CA . THR A 1 118 ? -30.635 9.956 10.937 1.00 92.81 118 THR A CA 1
ATOM 927 C C . THR A 1 118 ? -31.007 9.483 9.532 1.00 92.81 118 THR A C 1
ATOM 929 O O . THR A 1 118 ? -30.127 9.028 8.804 1.00 92.81 118 THR A O 1
ATOM 932 N N . ILE A 1 119 ? -32.266 9.643 9.104 1.00 92.25 119 ILE A N 1
ATOM 933 C CA . ILE A 1 119 ? -32.682 9.338 7.724 1.00 92.25 119 ILE A CA 1
ATOM 934 C C . ILE A 1 119 ? -31.877 10.180 6.731 1.00 92.25 119 ILE A C 1
ATOM 936 O O . ILE A 1 119 ? -31.374 9.647 5.746 1.00 92.25 119 ILE A O 1
ATOM 940 N N . THR A 1 120 ? -31.686 11.469 7.012 1.00 91.81 120 THR A N 1
ATOM 941 C CA . THR A 1 120 ? -30.874 12.362 6.170 1.00 91.81 120 THR A CA 1
ATOM 942 C C . THR A 1 120 ? -29.409 11.920 6.126 1.00 91.81 120 THR A C 1
ATOM 944 O O . THR A 1 120 ? -28.805 11.895 5.057 1.00 91.81 120 THR A O 1
ATOM 947 N N . ALA A 1 121 ? -28.837 11.507 7.261 1.00 90.44 121 ALA A N 1
ATOM 948 C CA . ALA A 1 121 ? -27.458 11.027 7.340 1.00 90.44 121 ALA A CA 1
ATOM 949 C C . ALA A 1 121 ? -27.227 9.695 6.599 1.00 90.44 121 ALA A C 1
ATOM 951 O O . ALA A 1 121 ? -26.114 9.459 6.126 1.00 90.44 121 ALA A O 1
ATOM 952 N N . LEU A 1 122 ? -28.255 8.845 6.505 1.00 89.88 122 LEU A N 1
ATOM 953 C CA . LEU A 1 122 ? -28.230 7.557 5.799 1.00 89.88 122 LEU A CA 1
ATOM 954 C C . LEU A 1 122 ? -28.663 7.651 4.330 1.00 89.88 122 LEU A C 1
ATOM 956 O O . LEU A 1 122 ? -28.408 6.732 3.554 1.00 89.88 122 LEU A O 1
ATOM 960 N N . SER A 1 123 ? -29.332 8.737 3.948 1.00 88.56 123 SER A N 1
ATOM 961 C CA . SER A 1 123 ? -29.764 8.973 2.572 1.00 88.56 123 SER A CA 1
ATOM 962 C C . SER A 1 123 ? -28.564 9.176 1.636 1.00 88.56 123 SER A C 1
ATOM 964 O O . SER A 1 123 ? -27.473 9.526 2.094 1.00 88.56 123 SER A O 1
ATOM 966 N N . PRO A 1 124 ? -28.740 9.002 0.313 1.00 84.94 124 PRO A N 1
ATOM 967 C CA . PRO A 1 124 ? -27.695 9.298 -0.659 1.00 84.94 124 PRO A CA 1
ATOM 968 C C . PRO A 1 124 ? -27.117 10.708 -0.516 1.00 84.94 124 PRO A C 1
ATOM 970 O O . PRO A 1 124 ? -27.834 11.693 -0.653 1.00 84.94 124 PRO A O 1
ATOM 973 N N . GLY A 1 125 ? -25.812 10.794 -0.232 1.00 80.06 125 GLY A N 1
ATOM 974 C CA . GLY A 1 125 ? -25.108 12.054 0.046 1.00 80.06 125 GLY A CA 1
ATOM 975 C C . GLY A 1 125 ? -25.101 12.482 1.521 1.00 80.06 125 GLY A C 1
ATOM 976 O O . GLY A 1 125 ? -24.533 13.522 1.846 1.00 80.06 125 GLY A O 1
ATOM 977 N N . GLY A 1 126 ? -25.702 11.693 2.414 1.00 87.06 126 GLY A N 1
ATOM 978 C CA . GLY A 1 126 ? -25.671 11.894 3.860 1.00 87.06 126 GLY A CA 1
ATOM 979 C C . GLY A 1 126 ? -24.323 11.536 4.496 1.00 87.06 126 GLY A C 1
ATOM 980 O O . GLY A 1 126 ? -23.518 10.800 3.928 1.00 87.06 126 GLY A O 1
ATOM 981 N N . ALA A 1 127 ? -24.083 12.043 5.710 1.00 85.88 127 ALA A N 1
ATOM 982 C CA . ALA A 1 127 ? -22.792 11.945 6.401 1.00 85.88 127 ALA A CA 1
ATOM 983 C C . ALA A 1 127 ? -22.282 10.507 6.627 1.00 85.88 127 ALA A C 1
ATOM 985 O O . ALA A 1 127 ? -21.073 10.293 6.698 1.00 85.88 127 ALA A O 1
ATOM 986 N N . LEU A 1 128 ? -23.187 9.530 6.757 1.00 82.94 128 LEU A N 1
ATOM 987 C CA . LEU A 1 128 ? -22.841 8.125 6.995 1.00 82.94 128 LEU A CA 1
ATOM 988 C C . LEU A 1 128 ? -22.851 7.289 5.717 1.00 82.94 128 LEU A C 1
ATOM 990 O O . LEU A 1 128 ? -22.198 6.246 5.674 1.00 82.94 128 LEU A O 1
ATOM 994 N N . MET A 1 129 ? -23.534 7.747 4.663 1.00 80.94 129 MET A N 1
ATOM 995 C CA . MET A 1 129 ? -23.431 7.120 3.353 1.00 80.94 129 MET A CA 1
ATOM 996 C C . MET A 1 129 ? -22.148 7.599 2.670 1.00 80.94 129 MET A C 1
ATOM 998 O O . MET A 1 129 ? -22.183 8.359 1.701 1.00 80.94 129 MET A O 1
ATOM 1002 N N . GLN A 1 130 ? -20.996 7.149 3.185 1.00 72.88 130 GLN A N 1
ATOM 1003 C CA . GLN A 1 130 ? -19.728 7.267 2.472 1.00 72.88 130 GLN A CA 1
ATOM 1004 C C . GLN A 1 130 ? -19.924 6.594 1.119 1.00 72.88 130 GLN A C 1
ATOM 1006 O O . GLN A 1 130 ? -20.055 5.373 1.039 1.00 72.88 130 GLN A O 1
ATOM 1011 N N . GLY A 1 131 ? -20.057 7.413 0.073 1.00 61.03 131 GLY A N 1
ATOM 1012 C CA . GLY A 1 131 ? -20.365 6.944 -1.264 1.00 61.03 131 GLY A CA 1
ATOM 1013 C C . GLY A 1 131 ? -19.419 5.811 -1.625 1.00 61.03 131 GLY A C 1
ATOM 1014 O O . GLY A 1 131 ? -18.210 6.013 -1.696 1.00 61.03 131 GLY A O 1
ATOM 1015 N N . GLY A 1 132 ? -19.968 4.615 -1.840 1.00 57.31 132 GLY A N 1
ATOM 1016 C CA . GLY A 1 132 ? -19.249 3.486 -2.417 1.00 57.31 132 GLY A CA 1
ATOM 1017 C C . GLY A 1 132 ? -18.930 3.772 -3.883 1.00 57.31 132 GLY A C 1
ATOM 1018 O O . GLY A 1 132 ? -19.405 3.083 -4.780 1.00 57.31 132 GLY A O 1
ATOM 1019 N N . THR A 1 133 ? -18.151 4.815 -4.153 1.00 56.41 133 THR A N 1
ATOM 1020 C CA . THR A 1 133 ? -17.802 5.323 -5.485 1.00 56.41 133 THR A CA 1
ATOM 1021 C C . THR A 1 133 ? -16.708 4.496 -6.157 1.00 56.41 133 THR A C 1
ATOM 1023 O O . THR A 1 133 ? -15.908 5.017 -6.927 1.00 56.41 133 THR A O 1
ATOM 1026 N N . GLN A 1 134 ? -16.682 3.181 -5.925 1.00 53.31 134 GLN A N 1
ATOM 1027 C CA . GLN A 1 134 ? -15.819 2.270 -6.684 1.00 53.31 134 GLN A CA 1
ATOM 1028 C C . GLN A 1 134 ? -16.580 1.278 -7.568 1.00 53.31 134 GLN A C 1
ATOM 1030 O O . GLN A 1 134 ? -15.963 0.597 -8.383 1.00 53.31 134 GLN A O 1
ATOM 1035 N N . GLN A 1 135 ? -17.912 1.210 -7.494 1.00 52.34 135 GLN A N 1
ATOM 1036 C CA . GLN A 1 135 ? -18.658 0.144 -8.179 1.00 52.34 135 GLN A CA 1
ATOM 1037 C C . GLN A 1 135 ? -18.979 0.391 -9.668 1.00 52.34 135 GLN A C 1
ATOM 1039 O O . GLN A 1 135 ? -19.582 -0.473 -10.294 1.00 52.34 135 GLN A O 1
ATOM 1044 N N . ALA A 1 136 ? -18.520 1.487 -10.287 1.00 54.81 136 ALA A N 1
ATOM 1045 C CA . ALA A 1 136 ? -18.763 1.741 -11.718 1.00 54.81 136 ALA A CA 1
ATOM 1046 C C . ALA A 1 136 ? -17.501 1.893 -12.590 1.00 54.81 136 ALA A C 1
ATOM 1048 O O . ALA A 1 136 ? -17.633 2.147 -13.784 1.00 54.81 136 ALA A O 1
ATOM 1049 N N . ILE A 1 137 ? -16.280 1.690 -12.070 1.00 53.81 137 ILE A N 1
ATOM 1050 C CA . ILE A 1 137 ? -15.061 1.811 -12.906 1.00 53.81 137 ILE A CA 1
ATOM 1051 C C . ILE A 1 137 ? -15.101 0.812 -14.078 1.00 53.81 137 ILE A C 1
ATOM 1053 O O . ILE A 1 137 ? -14.799 1.178 -15.213 1.00 53.81 137 ILE A O 1
ATOM 1057 N N . ASN A 1 138 ? -15.570 -0.418 -13.833 1.00 53.75 138 ASN A N 1
ATOM 1058 C CA . ASN A 1 138 ? -15.694 -1.459 -14.863 1.00 53.75 138 ASN A CA 1
ATOM 1059 C C . ASN A 1 138 ? -16.693 -1.111 -15.980 1.00 53.75 138 ASN A C 1
ATOM 1061 O O . ASN A 1 138 ? -16.595 -1.682 -17.061 1.00 53.75 138 ASN A O 1
ATOM 1065 N N . GLN A 1 139 ? -17.639 -0.197 -15.732 1.00 57.22 139 GLN A N 1
ATOM 1066 C CA . GLN A 1 139 ? -18.618 0.255 -16.731 1.00 57.22 139 GLN A CA 1
ATOM 1067 C C . GLN A 1 139 ? -18.215 1.579 -17.404 1.00 57.22 139 GLN A C 1
ATOM 1069 O O . GLN A 1 139 ? -18.750 1.906 -18.459 1.00 57.22 139 GLN A O 1
ATOM 1074 N N . MET A 1 140 ? -17.268 2.331 -16.828 1.00 64.31 140 MET A N 1
ATOM 1075 C CA . MET A 1 140 ? -16.801 3.616 -17.369 1.00 64.31 140 MET A CA 1
ATOM 1076 C C . MET A 1 140 ? -15.558 3.496 -18.263 1.00 64.31 140 MET A C 1
ATOM 1078 O O . MET A 1 140 ? -15.313 4.386 -19.074 1.00 64.31 140 MET A O 1
ATOM 1082 N N . VAL A 1 141 ? -14.767 2.423 -18.137 1.00 75.00 141 VAL A N 1
ATOM 1083 C CA . VAL A 1 141 ? -13.508 2.260 -18.886 1.00 75.00 141 VAL A CA 1
ATOM 1084 C C . VAL A 1 141 ? -13.658 1.205 -19.990 1.00 75.00 141 VAL A C 1
ATOM 1086 O O . VAL A 1 141 ? -13.931 0.046 -19.667 1.00 75.00 141 VAL A O 1
ATOM 1089 N N . PRO A 1 142 ? -13.415 1.542 -21.274 1.00 84.94 142 PRO A N 1
ATOM 1090 C CA . PRO A 1 142 ? -13.445 0.576 -22.372 1.00 84.94 142 PRO A CA 1
ATOM 1091 C C . PRO A 1 142 ? -12.511 -0.622 -22.138 1.00 84.94 142 PRO A C 1
ATOM 1093 O O . PRO A 1 142 ? -11.398 -0.461 -21.629 1.00 84.94 142 PRO A O 1
ATOM 1096 N N . ASN A 1 143 ? -12.927 -1.818 -22.569 1.00 84.62 143 ASN A N 1
ATOM 1097 C CA . ASN A 1 143 ? -12.157 -3.061 -22.393 1.00 84.62 143 ASN A CA 1
ATOM 1098 C C . ASN A 1 143 ? -10.731 -2.977 -22.965 1.00 84.62 143 ASN A C 1
ATOM 1100 O O . ASN A 1 143 ? -9.799 -3.529 -22.378 1.00 84.62 143 ASN A O 1
ATOM 1104 N N . ASP A 1 144 ? -10.539 -2.241 -24.063 1.00 86.69 144 ASP A N 1
ATOM 1105 C CA . ASP A 1 144 ? -9.224 -2.045 -24.681 1.00 86.69 144 ASP A CA 1
ATOM 1106 C C . ASP A 1 144 ? -8.257 -1.292 -23.756 1.00 86.69 144 ASP A C 1
ATOM 1108 O O . ASP A 1 144 ? -7.097 -1.680 -23.608 1.00 86.69 144 ASP A O 1
ATOM 1112 N N . ILE A 1 145 ? -8.747 -0.254 -23.068 1.00 87.62 145 ILE A N 1
ATOM 1113 C CA . ILE A 1 145 ? -7.965 0.527 -22.100 1.00 87.62 145 ILE A CA 1
ATOM 1114 C C . ILE A 1 145 ? -7.652 -0.316 -20.863 1.00 87.62 145 ILE A C 1
ATOM 1116 O O . ILE A 1 145 ? -6.534 -0.263 -20.353 1.00 87.62 145 ILE A O 1
ATOM 1120 N N . GLN A 1 146 ? -8.595 -1.147 -20.409 1.00 87.12 146 GLN A N 1
ATOM 1121 C CA . GLN A 1 146 ? -8.348 -2.073 -19.300 1.00 87.12 146 GLN A CA 1
ATOM 1122 C C . GLN A 1 146 ? -7.275 -3.114 -19.645 1.00 87.12 146 GLN A C 1
ATOM 1124 O O . GLN A 1 146 ? -6.414 -3.415 -18.818 1.00 87.12 146 GLN A O 1
ATOM 1129 N N . SER A 1 147 ? -7.317 -3.674 -20.857 1.00 90.38 147 SER A N 1
ATOM 1130 C CA . SER A 1 147 ? -6.320 -4.634 -21.339 1.00 90.38 147 SER A CA 1
ATOM 1131 C C . SER A 1 147 ? -4.929 -4.002 -21.389 1.00 90.38 147 SER A C 1
ATOM 1133 O O . SER A 1 147 ? -3.970 -4.548 -20.845 1.00 90.38 147 SER A O 1
ATOM 1135 N N . GLU A 1 148 ? -4.807 -2.815 -21.978 1.00 91.56 148 GLU A N 1
ATOM 1136 C CA . GLU A 1 148 ? -3.536 -2.094 -22.053 1.00 91.56 148 GLU A CA 1
ATOM 1137 C C . GLU A 1 148 ? -3.004 -1.713 -20.661 1.00 91.56 148 GLU A C 1
ATOM 1139 O O . GLU A 1 148 ? -1.824 -1.926 -20.375 1.00 91.56 148 GLU A O 1
ATOM 1144 N N . LEU A 1 149 ? -3.877 -1.272 -19.749 1.00 91.38 149 LEU A N 1
ATOM 1145 C CA . LEU A 1 149 ? -3.520 -0.994 -18.357 1.00 91.38 149 LEU A CA 1
ATOM 1146 C C . LEU A 1 149 ? -2.978 -2.241 -17.641 1.00 91.38 149 LEU A C 1
ATOM 1148 O O . LEU A 1 149 ? -1.955 -2.160 -16.961 1.00 91.38 149 LEU A O 1
ATOM 1152 N N . LYS A 1 150 ? -3.603 -3.412 -17.823 1.00 92.75 150 LYS A N 1
ATOM 1153 C CA . LYS A 1 150 ? -3.101 -4.685 -17.271 1.00 92.75 150 LYS A CA 1
ATOM 1154 C C . LYS A 1 150 ? -1.692 -5.000 -17.776 1.00 92.75 150 LYS A C 1
ATOM 1156 O O . LYS A 1 150 ? -0.832 -5.374 -16.979 1.00 92.75 150 LYS A O 1
ATOM 1161 N N . HIS A 1 151 ? -1.429 -4.806 -19.068 1.00 95.00 151 HIS A N 1
ATOM 1162 C CA . HIS A 1 151 ? -0.089 -5.002 -19.628 1.00 95.00 151 HIS A CA 1
ATOM 1163 C C . HIS A 1 151 ? 0.936 -4.034 -19.023 1.00 95.00 151 HIS A C 1
ATOM 1165 O O . HIS A 1 151 ? 2.051 -4.452 -18.704 1.00 95.00 151 HIS A O 1
ATOM 1171 N N . LEU A 1 152 ? 0.564 -2.766 -18.814 1.00 94.94 152 LEU A N 1
ATOM 1172 C CA . LEU A 1 152 ? 1.423 -1.794 -18.133 1.00 94.94 152 LEU A CA 1
ATOM 1173 C C . LEU A 1 152 ? 1.737 -2.221 -16.697 1.00 94.94 152 LEU A C 1
ATOM 1175 O O . LEU A 1 152 ? 2.898 -2.145 -16.299 1.00 94.94 152 LEU A O 1
ATOM 1179 N N . TYR A 1 153 ? 0.748 -2.724 -15.954 1.00 96.25 153 TYR A N 1
ATOM 1180 C CA . TYR A 1 153 ? 0.937 -3.239 -14.596 1.00 96.25 153 TYR A CA 1
ATOM 1181 C C . TYR A 1 153 ? 1.900 -4.423 -14.534 1.00 96.25 153 TYR A C 1
ATOM 1183 O O . TYR A 1 153 ? 2.791 -4.445 -13.688 1.00 96.25 153 TYR A O 1
ATOM 1191 N N . VAL A 1 154 ? 1.761 -5.390 -15.442 1.00 96.75 154 VAL A N 1
ATOM 1192 C CA . VAL A 1 154 ? 2.679 -6.537 -15.515 1.00 96.75 154 VAL A CA 1
ATOM 1193 C C . VAL A 1 154 ? 4.096 -6.067 -15.850 1.00 96.75 154 VAL A C 1
ATOM 1195 O O . VAL A 1 154 ? 5.055 -6.480 -15.199 1.00 96.75 154 VAL A O 1
ATOM 1198 N N . ALA A 1 155 ? 4.236 -5.154 -16.815 1.00 96.12 155 ALA A N 1
ATOM 1199 C CA . ALA A 1 155 ? 5.533 -4.626 -17.221 1.00 96.12 155 ALA A CA 1
ATOM 1200 C C . ALA A 1 155 ? 6.227 -3.836 -16.097 1.00 96.12 155 ALA A C 1
ATOM 1202 O O . ALA A 1 155 ? 7.393 -4.096 -15.798 1.00 96.12 155 ALA A O 1
ATOM 1203 N N . VAL A 1 156 ? 5.525 -2.902 -15.441 1.00 96.44 156 VAL A N 1
ATOM 1204 C CA . VAL A 1 156 ? 6.097 -2.142 -14.318 1.00 96.44 156 VAL A CA 1
ATOM 1205 C C . VAL A 1 156 ? 6.340 -3.035 -13.107 1.00 96.44 156 VAL A C 1
ATOM 1207 O O . VAL A 1 156 ? 7.360 -2.886 -12.441 1.00 96.44 156 VAL A O 1
ATOM 1210 N N . GLY A 1 157 ? 5.454 -3.999 -12.849 1.00 96.31 157 GLY A N 1
ATOM 1211 C CA . GLY A 1 157 ? 5.602 -4.975 -11.777 1.00 96.31 157 GLY A CA 1
ATOM 1212 C C . GLY A 1 157 ? 6.893 -5.770 -11.919 1.00 96.31 157 GLY A C 1
ATOM 1213 O O . GLY A 1 157 ? 7.627 -5.915 -10.944 1.00 96.31 157 GLY A O 1
ATOM 1214 N N . GLU A 1 158 ? 7.233 -6.196 -13.137 1.00 96.75 158 GLU A N 1
ATOM 1215 C CA . GLU A 1 158 ? 8.464 -6.947 -13.367 1.00 96.75 158 GLU A CA 1
ATOM 1216 C C . GLU A 1 158 ? 9.725 -6.078 -13.283 1.00 96.75 158 GLU A C 1
ATOM 1218 O O . GLU A 1 158 ? 10.727 -6.478 -12.680 1.00 96.75 158 GLU A O 1
ATOM 1223 N N . LEU A 1 159 ? 9.667 -4.846 -13.798 1.00 96.56 159 LEU A N 1
ATOM 1224 C CA . LEU A 1 159 ? 10.748 -3.875 -13.615 1.00 96.56 159 LEU A CA 1
ATOM 1225 C C . LEU A 1 159 ? 10.991 -3.585 -12.129 1.00 96.56 159 LEU A C 1
ATOM 1227 O O . LEU A 1 159 ? 12.136 -3.593 -11.671 1.00 96.56 159 LEU A O 1
ATOM 1231 N N . LEU A 1 160 ? 9.921 -3.380 -11.360 1.00 97.00 160 LEU A N 1
ATOM 1232 C CA . LEU A 1 160 ? 10.001 -3.129 -9.927 1.00 97.00 160 LEU A CA 1
ATOM 1233 C C . LEU A 1 160 ? 10.464 -4.367 -9.163 1.00 97.00 160 LEU A C 1
ATOM 1235 O O . LEU A 1 160 ? 11.283 -4.232 -8.261 1.00 97.00 160 LEU A O 1
ATOM 1239 N N . ARG A 1 161 ? 10.041 -5.578 -9.535 1.00 96.62 161 ARG A N 1
ATOM 1240 C CA .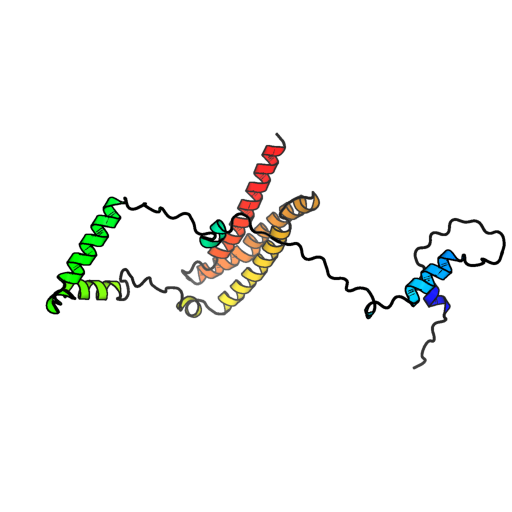 ARG A 1 161 ? 10.550 -6.820 -8.934 1.00 96.62 161 ARG A CA 1
ATOM 1241 C C . ARG A 1 161 ? 12.067 -6.907 -9.075 1.00 96.62 161 ARG A C 1
ATOM 1243 O O . ARG A 1 161 ? 12.770 -7.146 -8.091 1.00 96.62 161 ARG A O 1
ATOM 1250 N N . HIS A 1 162 ? 12.591 -6.656 -10.275 1.00 95.88 162 HIS A N 1
ATOM 1251 C CA . HIS A 1 162 ? 14.032 -6.619 -10.494 1.00 95.88 162 HIS A CA 1
ATOM 1252 C C . HIS A 1 162 ? 14.716 -5.465 -9.754 1.00 95.88 162 HIS A C 1
ATOM 1254 O O . HIS A 1 162 ? 15.797 -5.674 -9.205 1.00 95.88 162 HIS A O 1
ATOM 1260 N N . PHE A 1 163 ? 14.101 -4.285 -9.690 1.00 96.62 163 PHE A N 1
ATOM 1261 C CA . PHE A 1 163 ? 14.598 -3.152 -8.910 1.00 96.62 163 PHE A CA 1
ATOM 1262 C C . PHE A 1 163 ? 14.723 -3.490 -7.418 1.00 96.62 163 PHE A C 1
ATOM 1264 O O . PHE A 1 163 ? 15.800 -3.345 -6.841 1.00 96.62 163 PHE A O 1
ATOM 1271 N N . TRP A 1 164 ? 13.654 -3.998 -6.803 1.00 96.50 164 TRP A N 1
ATOM 1272 C CA . TRP A 1 164 ? 13.614 -4.338 -5.382 1.00 96.50 164 TRP A CA 1
ATOM 1273 C C . TRP A 1 164 ? 14.511 -5.529 -5.044 1.00 96.50 164 TRP A C 1
ATOM 1275 O O . TRP A 1 164 ? 15.096 -5.536 -3.966 1.00 96.50 164 TRP A O 1
ATOM 1285 N N . SER A 1 165 ? 14.725 -6.466 -5.980 1.00 94.06 165 SER A N 1
ATOM 1286 C CA . SER A 1 165 ? 15.692 -7.566 -5.811 1.00 94.06 165 SER A CA 1
ATOM 1287 C C . SER A 1 165 ? 17.135 -7.093 -5.624 1.00 94.06 165 SER A C 1
ATOM 1289 O O . SER A 1 165 ? 17.977 -7.845 -5.141 1.00 94.06 165 SER A O 1
ATOM 1291 N N . CYS A 1 166 ? 17.436 -5.850 -6.009 1.00 92.38 166 CYS A N 1
ATOM 1292 C CA . CYS A 1 166 ? 18.751 -5.277 -5.786 1.00 92.38 166 CYS A CA 1
ATOM 1293 C C . CYS A 1 166 ? 18.951 -4.728 -4.368 1.00 92.38 166 CYS A C 1
ATOM 1295 O O . CYS A 1 166 ? 20.079 -4.388 -4.011 1.00 92.38 166 CYS A O 1
ATOM 1297 N N . PHE A 1 167 ? 17.885 -4.610 -3.571 1.00 91.50 167 PHE A N 1
ATOM 1298 C CA . PHE A 1 167 ? 17.954 -4.131 -2.197 1.00 91.50 167 PHE A CA 1
ATOM 1299 C C . PHE A 1 167 ? 17.896 -5.310 -1.212 1.00 91.50 167 PHE A C 1
ATOM 1301 O O . PHE A 1 167 ? 17.024 -6.165 -1.345 1.00 91.50 167 PHE A O 1
ATOM 1308 N N . PRO A 1 168 ? 18.766 -5.340 -0.184 1.00 88.62 168 PRO A N 1
ATOM 1309 C CA . PRO A 1 168 ? 19.798 -4.350 0.142 1.00 88.62 168 PRO A CA 1
ATOM 1310 C C . PRO A 1 168 ? 21.018 -4.412 -0.802 1.00 88.62 168 PRO A C 1
ATOM 1312 O O . PRO A 1 168 ? 21.484 -5.488 -1.171 1.00 88.62 168 PRO A O 1
ATOM 1315 N N . VAL A 1 169 ? 21.544 -3.241 -1.185 1.00 88.06 169 VAL A N 1
ATOM 1316 C CA . VAL A 1 169 ? 22.660 -3.109 -2.141 1.00 88.06 169 VAL A CA 1
ATOM 1317 C C . VAL A 1 169 ? 23.986 -3.423 -1.440 1.00 88.06 169 VAL A C 1
ATOM 1319 O O . VAL A 1 169 ? 24.712 -2.523 -1.023 1.00 88.06 169 VAL A O 1
ATOM 1322 N N . ASN A 1 170 ? 24.264 -4.712 -1.258 1.00 88.06 170 ASN A N 1
ATOM 1323 C CA . ASN A 1 170 ? 25.412 -5.190 -0.481 1.00 88.06 170 ASN A CA 1
ATOM 1324 C C . ASN A 1 170 ? 26.641 -5.527 -1.342 1.00 88.06 170 ASN A C 1
ATOM 1326 O O . ASN A 1 170 ? 27.705 -5.803 -0.797 1.00 88.06 170 ASN A O 1
ATOM 1330 N N . THR A 1 171 ? 26.510 -5.532 -2.672 1.00 89.06 171 THR A N 1
ATOM 1331 C CA . THR A 1 171 ? 27.592 -5.889 -3.603 1.00 89.06 171 THR A CA 1
ATOM 1332 C C . THR A 1 171 ? 27.746 -4.835 -4.703 1.00 89.06 171 THR A C 1
ATOM 1334 O O . THR A 1 171 ? 26.747 -4.229 -5.104 1.00 89.06 171 THR A O 1
ATOM 1337 N N . PRO A 1 172 ? 28.963 -4.627 -5.248 1.00 87.06 172 PRO A N 1
ATOM 1338 C CA . PRO A 1 172 ? 29.197 -3.653 -6.321 1.00 87.06 172 PRO A CA 1
ATOM 1339 C C . PRO A 1 172 ? 28.393 -3.969 -7.592 1.00 87.06 172 PRO A C 1
ATOM 1341 O O . PRO A 1 172 ? 27.928 -3.062 -8.276 1.00 87.06 172 PRO A O 1
ATOM 1344 N N . PHE A 1 173 ? 28.139 -5.253 -7.865 1.00 89.88 173 PHE A N 1
ATOM 1345 C CA . PHE A 1 173 ? 27.261 -5.688 -8.953 1.00 89.88 173 PHE A CA 1
ATOM 1346 C C . PHE A 1 173 ? 25.829 -5.149 -8.803 1.00 89.88 173 PHE A C 1
ATOM 1348 O O . PHE A 1 173 ? 25.229 -4.679 -9.771 1.00 89.88 173 PHE A O 1
ATOM 1355 N N . LEU A 1 174 ? 25.273 -5.194 -7.586 1.00 89.88 174 LEU A N 1
ATOM 1356 C CA . LEU A 1 174 ? 23.934 -4.668 -7.318 1.00 89.88 174 LEU A CA 1
ATOM 1357 C C . LEU A 1 174 ? 23.900 -3.143 -7.461 1.00 89.88 174 LEU A C 1
ATOM 1359 O O . LEU A 1 174 ? 22.894 -2.619 -7.928 1.00 89.88 174 LEU A O 1
ATOM 1363 N N . GLU A 1 175 ? 24.983 -2.430 -7.132 1.00 89.19 175 GLU A N 1
ATOM 1364 C CA . GLU A 1 175 ? 25.057 -0.976 -7.332 1.00 89.19 175 GLU A CA 1
ATOM 1365 C C . GLU A 1 175 ? 24.896 -0.600 -8.807 1.00 89.19 175 GLU A C 1
ATOM 1367 O O . GLU A 1 175 ? 24.048 0.223 -9.157 1.00 89.19 175 GLU A O 1
ATOM 1372 N N . GLU A 1 176 ? 25.678 -1.234 -9.681 1.00 91.50 176 GLU A N 1
ATOM 1373 C CA . GLU A 1 176 ? 25.610 -0.994 -11.121 1.00 91.50 176 GLU A CA 1
ATOM 1374 C C . GLU A 1 176 ? 24.235 -1.390 -11.679 1.00 91.50 176 GLU A C 1
ATOM 1376 O O . GLU A 1 176 ? 23.624 -0.652 -12.459 1.00 91.50 176 GLU A O 1
ATOM 1381 N N . LYS A 1 177 ? 23.700 -2.531 -11.224 1.00 93.75 177 LYS A N 1
ATOM 1382 C CA . LYS A 1 177 ? 22.377 -3.016 -11.623 1.00 93.75 177 LYS A CA 1
ATOM 1383 C C . LYS A 1 177 ? 21.262 -2.047 -11.222 1.00 93.75 177 LYS A C 1
ATOM 1385 O O . LYS A 1 177 ? 20.345 -1.838 -12.012 1.00 93.75 177 LYS A O 1
ATOM 1390 N N . VAL A 1 178 ? 21.332 -1.432 -10.042 1.00 93.12 178 VAL A N 1
ATOM 1391 C CA . VAL A 1 178 ? 20.349 -0.436 -9.576 1.00 93.12 178 VAL A CA 1
ATOM 1392 C C . VAL A 1 178 ? 20.378 0.828 -10.435 1.00 93.12 178 VAL A C 1
ATOM 1394 O O . VAL A 1 178 ? 19.319 1.331 -10.810 1.00 93.12 178 VAL A O 1
ATOM 1397 N N . VAL A 1 179 ? 21.566 1.316 -10.805 1.00 91.38 179 VAL A N 1
ATOM 1398 C CA . VAL A 1 179 ? 21.707 2.485 -11.694 1.00 91.38 179 VAL A CA 1
ATOM 1399 C C . VAL A 1 179 ? 21.151 2.184 -13.090 1.00 91.38 179 VAL A C 1
ATOM 1401 O O . VAL A 1 179 ? 20.388 2.978 -13.646 1.00 91.38 179 VAL A O 1
ATOM 1404 N N . LYS A 1 180 ? 21.451 0.999 -13.636 1.00 94.31 180 LYS A N 1
ATOM 1405 C CA . LYS A 1 180 ? 20.856 0.521 -14.894 1.00 94.31 180 LYS A CA 1
ATOM 1406 C C . LYS A 1 180 ? 19.335 0.395 -14.789 1.00 94.31 180 LYS A C 1
ATOM 1408 O O . LYS A 1 180 ? 18.617 0.764 -15.716 1.00 94.31 180 LYS A O 1
ATOM 1413 N N . MET A 1 181 ? 18.829 -0.075 -13.650 1.00 94.88 181 MET A N 1
ATOM 1414 C CA . MET A 1 181 ? 17.394 -0.217 -13.428 1.00 94.88 181 MET A CA 1
ATOM 1415 C C . MET A 1 181 ? 16.675 1.132 -13.373 1.00 94.88 181 MET A C 1
ATOM 1417 O O . MET A 1 181 ? 15.606 1.249 -13.960 1.00 94.88 181 MET A O 1
ATOM 1421 N N . LYS A 1 182 ? 17.278 2.171 -12.776 1.00 93.94 182 LYS A N 1
ATOM 1422 C CA . LYS A 1 182 ? 16.754 3.549 -12.845 1.00 93.94 182 LYS A CA 1
ATOM 1423 C C . LYS A 1 182 ? 16.501 3.973 -14.293 1.00 93.94 182 LYS A C 1
ATOM 1425 O O . LYS A 1 182 ? 15.399 4.387 -14.627 1.00 93.94 182 LYS A O 1
ATOM 1430 N N . SER A 1 183 ? 17.498 3.776 -15.154 1.00 95.69 183 SER A N 1
ATOM 1431 C CA . SER A 1 183 ? 17.409 4.134 -16.577 1.00 95.69 183 SER A CA 1
ATOM 1432 C C . SER A 1 183 ? 16.318 3.334 -17.306 1.00 95.69 183 SER A C 1
ATOM 1434 O O . SER A 1 183 ? 15.656 3.839 -18.209 1.00 95.69 183 SER A O 1
ATOM 1436 N N . ASN A 1 184 ? 16.098 2.073 -16.916 1.00 95.38 184 ASN A N 1
ATOM 1437 C CA . ASN A 1 184 ? 15.011 1.254 -17.457 1.00 95.38 184 ASN A CA 1
ATOM 1438 C C . ASN A 1 184 ? 13.626 1.750 -17.017 1.00 95.38 184 ASN A C 1
ATOM 1440 O O . ASN A 1 184 ? 12.711 1.749 -17.840 1.00 95.38 184 ASN A O 1
ATOM 1444 N N . LEU A 1 185 ? 13.474 2.178 -15.759 1.00 95.50 185 LEU A N 1
ATOM 1445 C CA . LEU A 1 185 ? 12.230 2.762 -15.246 1.00 95.50 185 LEU A CA 1
ATOM 1446 C C . LEU A 1 185 ? 11.910 4.087 -15.954 1.00 95.50 185 LEU A C 1
ATOM 1448 O O . LEU A 1 185 ? 10.787 4.270 -16.420 1.00 95.50 185 LEU A O 1
ATOM 1452 N N . GLU A 1 186 ? 12.908 4.955 -16.135 1.00 95.25 186 GLU A N 1
ATOM 1453 C CA . GLU A 1 186 ? 12.760 6.222 -16.869 1.00 95.25 186 GLU A CA 1
ATOM 1454 C C . GLU A 1 186 ? 12.369 5.967 -18.334 1.00 95.25 186 GLU A C 1
ATOM 1456 O O . GLU A 1 186 ? 11.427 6.568 -18.856 1.00 95.25 186 GLU A O 1
ATOM 1461 N N . ARG A 1 187 ? 13.019 4.996 -18.994 1.00 96.25 187 ARG A N 1
ATOM 1462 C CA . ARG A 1 187 ? 12.661 4.598 -20.363 1.00 96.25 187 ARG A CA 1
ATOM 1463 C C . ARG A 1 187 ? 11.235 4.056 -20.444 1.00 96.25 187 ARG A C 1
ATOM 1465 O O . ARG A 1 187 ? 10.528 4.376 -21.398 1.00 96.25 187 ARG A O 1
ATOM 1472 N N . PHE A 1 188 ? 10.801 3.248 -19.475 1.00 96.38 188 PHE A N 1
ATOM 1473 C CA . PHE A 1 188 ? 9.429 2.741 -19.416 1.00 96.38 188 PHE A CA 1
ATOM 1474 C C . PHE A 1 188 ? 8.411 3.880 -19.285 1.00 96.38 188 PHE A C 1
ATOM 1476 O O . PHE A 1 188 ? 7.422 3.886 -20.020 1.00 96.38 188 PHE A O 1
ATOM 1483 N N . GLN A 1 189 ? 8.678 4.871 -18.428 1.00 93.56 189 GLN A N 1
ATOM 1484 C CA . GLN A 1 189 ? 7.812 6.042 -18.279 1.00 93.56 189 GLN A CA 1
ATOM 1485 C C . GLN A 1 189 ? 7.624 6.773 -19.608 1.00 93.56 189 GLN A C 1
ATOM 1487 O O . GLN A 1 189 ? 6.499 6.894 -20.086 1.00 93.56 189 GLN A O 1
ATOM 1492 N N . VAL A 1 190 ? 8.720 7.160 -20.260 1.00 94.56 190 VAL A N 1
ATOM 1493 C CA . VAL A 1 190 ? 8.662 7.928 -21.515 1.00 94.56 190 VAL A CA 1
ATOM 1494 C C . VAL A 1 190 ? 8.056 7.114 -22.663 1.00 94.56 190 VAL A C 1
ATOM 1496 O O . VAL A 1 190 ? 7.306 7.646 -23.476 1.00 94.56 190 VAL A O 1
ATOM 1499 N N . THR A 1 191 ? 8.364 5.817 -22.743 1.00 94.69 191 THR A N 1
ATOM 1500 C CA . THR A 1 191 ? 8.034 4.992 -23.920 1.00 94.69 191 THR A CA 1
ATOM 1501 C C . THR A 1 191 ? 6.660 4.331 -23.835 1.00 94.69 191 THR A C 1
ATOM 1503 O O . THR A 1 191 ? 6.065 4.015 -24.863 1.00 94.69 191 THR A O 1
ATOM 1506 N N . LYS A 1 192 ? 6.171 4.039 -22.627 1.00 92.88 192 LYS A N 1
ATOM 1507 C CA . LYS A 1 192 ? 4.940 3.262 -22.416 1.00 92.88 192 LYS A CA 1
ATOM 1508 C C . LYS A 1 192 ? 3.911 4.029 -21.598 1.00 92.88 192 LYS A C 1
ATOM 1510 O O . LYS A 1 192 ? 2.750 4.064 -21.991 1.00 92.88 192 LYS A O 1
ATOM 1515 N N . LEU A 1 193 ? 4.331 4.674 -20.509 1.00 92.12 193 LEU A N 1
ATOM 1516 C CA . LEU A 1 193 ? 3.409 5.345 -19.593 1.00 92.12 193 LEU A CA 1
ATOM 1517 C C . LEU A 1 193 ? 2.877 6.670 -20.157 1.00 92.12 193 LEU A C 1
ATOM 1519 O O . LEU A 1 193 ? 1.665 6.849 -20.235 1.00 92.12 193 LEU A O 1
ATOM 1523 N N . CYS A 1 194 ? 3.758 7.566 -20.614 1.00 91.62 194 CYS A N 1
ATOM 1524 C CA . CYS A 1 194 ? 3.359 8.868 -21.160 1.00 91.62 194 CYS A CA 1
ATOM 1525 C C . CYS A 1 194 ? 2.458 8.747 -22.408 1.00 91.62 194 CYS A C 1
ATOM 1527 O O . CYS A 1 194 ? 1.439 9.438 -22.465 1.00 91.62 194 CYS A O 1
ATOM 1529 N N . PRO A 1 195 ? 2.732 7.853 -23.386 1.00 91.88 195 PRO A N 1
ATOM 1530 C CA . PRO A 1 195 ? 1.832 7.658 -24.524 1.00 91.88 195 PRO A CA 1
ATOM 1531 C C . PRO A 1 195 ? 0.449 7.145 -24.111 1.00 91.88 195 PRO A C 1
ATOM 1533 O O . PRO A 1 195 ? -0.559 7.561 -24.681 1.00 91.88 195 PRO A O 1
ATOM 1536 N N . PHE A 1 196 ? 0.389 6.275 -23.099 1.00 91.25 196 PHE A N 1
ATOM 1537 C CA . PHE A 1 196 ? -0.874 5.775 -22.566 1.00 91.25 196 PHE A CA 1
ATOM 1538 C C . PHE A 1 196 ? -1.671 6.870 -21.842 1.00 91.25 196 PHE A C 1
ATOM 1540 O O . PHE A 1 196 ? -2.879 6.985 -22.041 1.00 91.25 196 PHE A O 1
ATOM 1547 N N . GLN A 1 197 ? -1.007 7.732 -21.070 1.00 88.62 197 GLN A N 1
ATOM 1548 C CA . GLN A 1 197 ? -1.641 8.894 -20.438 1.00 88.62 197 GLN A CA 1
ATOM 1549 C C . GLN A 1 197 ? -2.225 9.864 -21.467 1.00 88.62 197 GLN A C 1
ATOM 1551 O O . GLN A 1 197 ? -3.370 10.294 -21.333 1.00 88.62 197 GLN A O 1
ATOM 1556 N N . GLU A 1 198 ? -1.478 10.164 -22.530 1.00 89.00 198 GLU A N 1
ATOM 1557 C CA . GLU A 1 198 ? -1.972 11.019 -23.611 1.00 89.00 198 GLU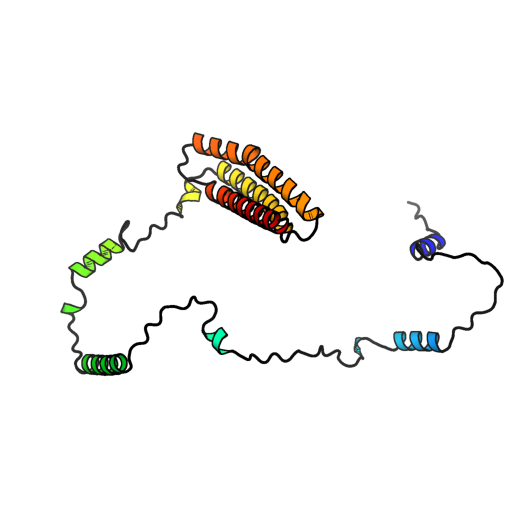 A CA 1
ATOM 1558 C C . GLU A 1 198 ? -3.164 10.372 -24.337 1.00 89.00 198 GLU A C 1
ATOM 1560 O O . GLU A 1 198 ? -4.129 11.057 -24.683 1.00 89.00 198 GLU A O 1
ATOM 1565 N N . LYS A 1 199 ? -3.159 9.041 -24.504 1.00 87.38 199 LYS A N 1
ATOM 1566 C CA . LYS A 1 199 ? -4.296 8.287 -25.052 1.00 87.38 199 LYS A CA 1
ATOM 1567 C C . LYS A 1 199 ? -5.547 8.406 -24.172 1.00 87.38 199 LYS A C 1
ATOM 1569 O O . LYS A 1 199 ? -6.624 8.654 -24.710 1.00 87.38 199 LYS A O 1
ATOM 1574 N N . ILE A 1 200 ? -5.414 8.292 -22.848 1.00 86.25 200 ILE A N 1
ATOM 1575 C CA .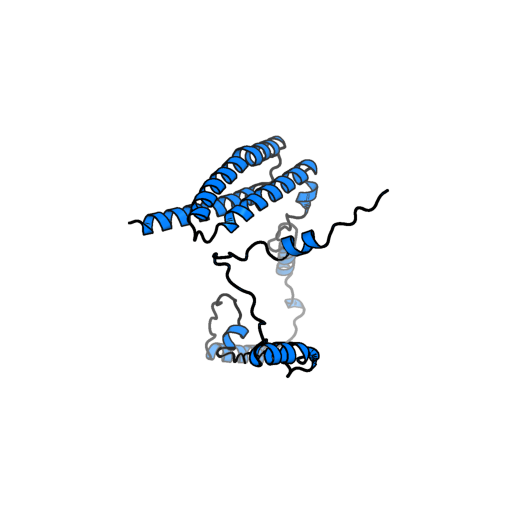 ILE A 1 200 ? -6.527 8.476 -21.895 1.00 86.25 200 ILE A CA 1
ATOM 1576 C C . ILE A 1 200 ? -7.059 9.912 -21.958 1.00 86.25 200 ILE A C 1
ATOM 1578 O O . ILE A 1 200 ? -8.271 10.118 -22.042 1.00 86.25 200 ILE A O 1
ATOM 1582 N N . ARG A 1 201 ? -6.163 10.909 -21.984 1.00 83.56 201 ARG A N 1
ATOM 1583 C CA . ARG A 1 201 ? -6.528 12.332 -22.042 1.00 83.56 201 ARG A CA 1
ATOM 1584 C C . ARG A 1 201 ? -7.357 12.661 -23.286 1.00 83.56 201 ARG A C 1
ATOM 1586 O O . ARG A 1 201 ? -8.324 13.412 -23.197 1.00 83.56 201 ARG A O 1
ATOM 1593 N N . ARG A 1 202 ? -7.013 12.071 -24.436 1.00 84.19 202 ARG A N 1
ATOM 1594 C CA . ARG A 1 202 ? -7.759 12.228 -25.700 1.00 84.19 202 ARG A CA 1
ATOM 1595 C C . ARG A 1 202 ? -9.163 11.628 -25.664 1.00 84.19 202 ARG A C 1
ATOM 1597 O O . ARG A 1 202 ? -10.020 12.072 -26.416 1.00 84.19 202 ARG A O 1
ATOM 1604 N N . GLN A 1 203 ? -9.396 10.632 -24.815 1.00 79.50 203 GLN A N 1
ATOM 1605 C CA . GLN A 1 203 ? -10.691 9.964 -24.677 1.00 79.50 203 GLN A CA 1
ATOM 1606 C C . GLN A 1 203 ? -11.591 10.618 -23.609 1.00 79.50 203 GLN A C 1
ATOM 1608 O O . GLN A 1 203 ? -12.674 10.108 -23.348 1.00 79.50 203 GLN A O 1
ATOM 1613 N N . TYR A 1 204 ? -11.173 11.745 -23.010 1.00 65.00 204 TYR A N 1
ATOM 1614 C CA . TYR A 1 204 ? -11.903 12.477 -21.959 1.00 65.00 204 TYR A CA 1
ATOM 1615 C C . TYR A 1 204 ? -12.276 11.628 -20.730 1.00 65.00 204 TYR A C 1
ATOM 1617 O O . TYR A 1 204 ? -13.232 11.937 -20.018 1.00 65.00 204 TYR A O 1
ATOM 1625 N N . LEU A 1 205 ? -11.504 10.577 -20.434 1.00 69.75 205 LEU A N 1
ATOM 1626 C CA . LEU A 1 205 ? -11.658 9.845 -19.180 1.00 69.75 205 LEU A CA 1
ATOM 1627 C C . LEU A 1 205 ? -11.126 10.719 -18.033 1.00 69.75 205 LEU A C 1
ATOM 1629 O O . LEU A 1 205 ? -9.923 10.949 -17.922 1.00 69.75 205 LEU A O 1
ATOM 1633 N N . SER A 1 206 ? -12.025 11.201 -17.170 1.00 59.31 206 SER A N 1
ATOM 1634 C CA . SER A 1 206 ? -11.692 12.003 -15.979 1.00 59.31 206 SER A CA 1
ATOM 1635 C C . SER A 1 206 ? -11.077 11.181 -14.839 1.00 59.31 206 SER A C 1
ATOM 1637 O O . SER A 1 206 ? -10.604 11.734 -13.847 1.00 59.31 206 SER A O 1
ATOM 1639 N N . THR A 1 207 ? -11.067 9.853 -14.965 1.00 67.44 207 THR A N 1
ATOM 1640 C CA . THR A 1 207 ? -10.488 8.935 -13.985 1.00 67.44 207 THR A CA 1
ATOM 1641 C C . THR A 1 207 ? -8.967 8.910 -14.100 1.00 67.44 207 THR A C 1
ATOM 1643 O O . THR A 1 207 ? -8.424 8.553 -15.147 1.00 67.44 207 THR A O 1
ATOM 1646 N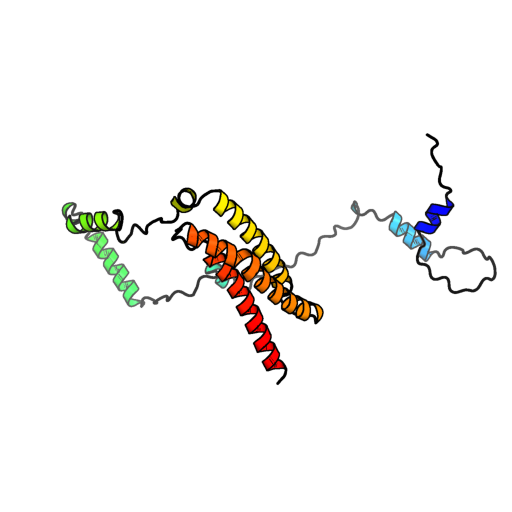 N . ASN A 1 208 ? -8.266 9.215 -13.007 1.00 72.44 208 ASN A N 1
ATOM 1647 C CA . ASN A 1 208 ? -6.814 9.082 -12.935 1.00 72.44 208 ASN A CA 1
ATOM 1648 C C . ASN A 1 208 ? -6.419 7.599 -12.784 1.00 72.44 208 ASN A C 1
ATOM 1650 O O . ASN A 1 208 ? -6.177 7.109 -11.687 1.00 72.44 208 ASN A O 1
ATOM 1654 N N . LEU A 1 209 ? -6.423 6.862 -13.899 1.00 82.31 209 LEU A N 1
ATOM 1655 C CA . LEU A 1 209 ? -6.162 5.414 -13.927 1.00 82.31 209 LEU A CA 1
ATOM 1656 C C . LEU A 1 209 ? -4.680 5.055 -13.733 1.00 82.31 209 LEU A C 1
ATOM 1658 O O . LEU A 1 209 ? -4.353 3.895 -13.483 1.00 82.31 209 LEU A O 1
ATOM 1662 N N . VAL A 1 210 ? -3.786 6.032 -13.903 1.00 88.62 210 VAL A N 1
ATOM 1663 C CA . VAL A 1 210 ? -2.335 5.816 -13.961 1.00 88.62 210 VAL A CA 1
ATOM 1664 C C . VAL A 1 210 ? -1.629 6.264 -12.676 1.00 88.62 210 VAL A C 1
ATOM 1666 O O . VAL A 1 210 ? -0.507 5.821 -12.440 1.00 88.62 210 VAL A O 1
ATOM 1669 N N . SER A 1 211 ? -2.292 7.044 -11.812 1.00 89.12 211 SER A N 1
ATOM 1670 C CA . SER A 1 211 ? -1.725 7.574 -10.559 1.00 89.12 211 SER A CA 1
ATOM 1671 C C . SER A 1 211 ? -1.026 6.510 -9.721 1.00 89.12 211 SER A C 1
ATOM 1673 O O . SER A 1 211 ? 0.107 6.700 -9.300 1.00 89.12 211 SER A O 1
ATOM 1675 N N . HIS A 1 212 ? -1.649 5.348 -9.541 1.00 92.88 212 HIS A N 1
ATOM 1676 C CA . HIS A 1 212 ? -1.058 4.277 -8.748 1.00 92.88 212 HIS A CA 1
ATOM 1677 C C . HIS A 1 212 ? 0.244 3.728 -9.372 1.00 92.88 212 HIS A C 1
ATOM 1679 O O . HIS A 1 212 ? 1.211 3.473 -8.657 1.00 92.88 212 HIS A O 1
ATOM 1685 N N . ILE A 1 213 ? 0.334 3.604 -10.705 1.00 94.00 213 ILE A N 1
ATOM 1686 C CA . ILE A 1 213 ? 1.596 3.220 -11.368 1.00 94.00 213 ILE A CA 1
ATOM 1687 C C . ILE A 1 213 ? 2.664 4.303 -11.149 1.00 94.00 213 ILE A C 1
ATOM 1689 O O . ILE A 1 213 ? 3.829 3.979 -10.903 1.00 94.00 213 ILE A O 1
ATOM 1693 N N . GLU A 1 214 ? 2.286 5.581 -11.210 1.00 93.69 214 GLU A N 1
ATOM 1694 C CA . GLU A 1 214 ? 3.196 6.694 -10.921 1.00 93.69 214 GLU A CA 1
ATOM 1695 C C . GLU A 1 214 ? 3.685 6.670 -9.470 1.00 93.69 214 GLU A C 1
ATOM 1697 O O . GLU A 1 214 ? 4.882 6.821 -9.236 1.00 93.69 214 GLU A O 1
ATOM 1702 N N . GLU A 1 215 ? 2.808 6.395 -8.504 1.00 95.38 215 GLU A N 1
ATOM 1703 C CA . GLU A 1 215 ? 3.153 6.249 -7.086 1.00 95.38 215 GLU A CA 1
ATOM 1704 C C . GLU A 1 215 ? 4.139 5.096 -6.848 1.00 95.38 215 GLU A C 1
ATOM 1706 O O . GLU A 1 215 ? 5.124 5.251 -6.112 1.00 95.38 215 GLU A O 1
ATOM 1711 N N . MET A 1 216 ? 3.931 3.950 -7.507 1.00 95.94 216 MET A N 1
ATOM 1712 C CA . MET A 1 216 ? 4.854 2.811 -7.439 1.00 95.94 216 MET A CA 1
ATOM 1713 C C . MET A 1 216 ? 6.252 3.187 -7.957 1.00 95.94 216 MET A C 1
ATOM 1715 O O . MET A 1 216 ? 7.266 2.860 -7.331 1.00 95.94 216 MET A O 1
ATOM 1719 N N . LEU A 1 217 ? 6.315 3.901 -9.085 1.00 95.81 217 LEU A N 1
ATOM 1720 C CA . LEU A 1 217 ? 7.567 4.374 -9.682 1.00 95.81 217 LEU A CA 1
ATOM 1721 C C . LEU A 1 217 ? 8.241 5.443 -8.814 1.00 95.81 217 LEU A C 1
ATOM 1723 O O . LEU A 1 217 ? 9.442 5.361 -8.553 1.00 95.81 217 LEU A O 1
ATOM 1727 N N . GLN A 1 218 ? 7.472 6.399 -8.294 1.00 96.19 218 GLN A N 1
ATOM 1728 C CA . GLN A 1 218 ? 7.975 7.448 -7.414 1.00 96.19 218 GLN A CA 1
ATOM 1729 C C . GLN A 1 218 ? 8.548 6.866 -6.119 1.00 96.19 218 GLN A C 1
ATOM 1731 O O . GLN A 1 218 ? 9.608 7.291 -5.662 1.00 96.19 218 GLN A O 1
ATOM 1736 N N . THR A 1 219 ? 7.911 5.838 -5.557 1.00 96.81 219 THR A N 1
ATOM 1737 C CA . THR A 1 219 ? 8.414 5.118 -4.379 1.00 96.81 219 THR A CA 1
ATOM 1738 C C . THR A 1 219 ? 9.772 4.468 -4.654 1.00 96.81 219 THR A C 1
ATOM 1740 O O . THR A 1 219 ? 10.687 4.554 -3.826 1.00 96.81 219 THR A O 1
ATOM 1743 N N . ALA A 1 220 ? 9.947 3.868 -5.835 1.00 95.88 220 ALA A N 1
ATOM 1744 C CA . ALA A 1 220 ? 11.232 3.320 -6.257 1.00 95.88 220 ALA A CA 1
ATOM 1745 C C . ALA A 1 220 ? 12.305 4.417 -6.396 1.00 95.88 220 ALA A C 1
ATOM 1747 O O . ALA A 1 220 ? 13.408 4.273 -5.857 1.00 95.88 220 ALA A O 1
ATOM 1748 N N . TYR A 1 221 ? 11.985 5.550 -7.029 1.00 96.19 221 TYR A N 1
ATOM 1749 C CA . TYR A 1 221 ? 12.914 6.680 -7.134 1.00 96.19 221 TYR A CA 1
ATOM 1750 C C . TYR A 1 221 ? 13.278 7.276 -5.771 1.00 96.19 221 TYR A C 1
ATOM 1752 O O . TYR A 1 221 ? 14.455 7.527 -5.512 1.00 96.19 221 TYR A O 1
ATOM 1760 N N . ASN A 1 222 ? 12.315 7.417 -4.858 1.00 96.12 222 ASN A N 1
ATOM 1761 C CA . ASN A 1 222 ? 12.552 7.900 -3.497 1.00 96.12 222 ASN A CA 1
ATOM 1762 C C . ASN A 1 222 ? 13.498 6.966 -2.728 1.00 96.12 222 ASN A C 1
ATOM 1764 O O . ASN A 1 222 ? 14.421 7.428 -2.046 1.00 96.12 222 ASN A O 1
ATOM 1768 N N . LYS A 1 223 ? 13.321 5.644 -2.868 1.00 95.12 223 LYS A N 1
ATOM 1769 C CA . LYS A 1 223 ? 14.241 4.657 -2.288 1.00 95.12 223 LYS A CA 1
ATOM 1770 C C . LYS A 1 223 ? 15.650 4.815 -2.847 1.00 95.12 223 LYS A C 1
ATOM 1772 O O . LYS A 1 223 ? 16.610 4.815 -2.071 1.00 95.12 223 LYS A O 1
ATOM 1777 N N . LEU A 1 224 ? 15.769 4.934 -4.170 1.00 93.38 224 LEU A N 1
ATOM 1778 C CA . LEU A 1 224 ? 17.048 5.096 -4.849 1.00 93.38 224 LEU A CA 1
ATOM 1779 C C . LEU A 1 224 ? 17.763 6.364 -4.382 1.00 93.38 224 LEU A C 1
ATOM 1781 O O . LEU A 1 224 ? 18.923 6.294 -3.984 1.00 93.38 224 LEU A O 1
ATOM 1785 N N . HIS A 1 225 ? 17.055 7.491 -4.371 1.00 93.56 225 HIS A N 1
ATOM 1786 C CA . HIS A 1 225 ? 17.584 8.772 -3.928 1.00 93.56 225 HIS A CA 1
ATOM 1787 C C . HIS A 1 225 ? 18.042 8.709 -2.466 1.00 93.56 225 HIS A C 1
ATOM 1789 O O . HIS A 1 225 ? 19.174 9.065 -2.156 1.00 93.56 225 HIS A O 1
ATOM 1795 N N . THR A 1 226 ? 17.225 8.138 -1.573 1.00 93.81 226 THR A N 1
ATOM 1796 C CA . THR A 1 226 ? 17.590 7.943 -0.158 1.00 93.81 226 THR A CA 1
ATOM 1797 C C . THR A 1 226 ? 18.862 7.105 -0.009 1.00 93.81 226 THR A C 1
ATOM 1799 O O . THR A 1 226 ? 19.719 7.406 0.824 1.00 93.81 226 THR A O 1
ATOM 1802 N N . TRP A 1 227 ? 19.008 6.042 -0.805 1.00 92.25 227 TRP A N 1
ATOM 1803 C CA . TRP A 1 227 ? 20.218 5.221 -0.807 1.00 92.25 227 TRP A CA 1
ATOM 1804 C C . TRP A 1 227 ? 21.439 5.988 -1.341 1.00 92.25 227 TRP A C 1
ATOM 1806 O O . TRP A 1 227 ? 22.496 5.936 -0.711 1.00 92.25 227 TRP A O 1
ATOM 1816 N N . GLN A 1 228 ? 21.297 6.741 -2.438 1.00 88.69 228 GLN A N 1
ATOM 1817 C CA . GLN A 1 228 ? 22.368 7.570 -3.006 1.00 88.69 228 GLN A CA 1
ATOM 1818 C C . GLN A 1 228 ? 22.846 8.639 -2.012 1.00 88.69 228 GLN A C 1
ATOM 1820 O O . GLN A 1 228 ? 24.050 8.755 -1.780 1.00 88.69 228 GLN A O 1
ATOM 1825 N N . SER A 1 229 ? 21.923 9.351 -1.360 1.00 89.81 229 SER A N 1
ATOM 1826 C CA . SER A 1 229 ? 22.245 10.382 -0.365 1.00 89.81 229 SER A CA 1
ATOM 1827 C C . SER A 1 229 ? 22.964 9.794 0.852 1.00 89.81 229 SER A C 1
ATOM 1829 O O . SER A 1 229 ? 24.017 10.289 1.249 1.00 89.81 229 SER A O 1
ATOM 1831 N N . ARG A 1 230 ? 22.485 8.663 1.395 1.00 88.06 230 ARG A N 1
ATOM 1832 C CA . ARG A 1 230 ? 23.166 7.961 2.503 1.00 88.06 230 ARG A CA 1
ATOM 1833 C C . ARG A 1 230 ? 24.558 7.462 2.118 1.00 88.06 230 ARG A C 1
ATOM 1835 O O . ARG A 1 230 ? 25.434 7.388 2.972 1.00 88.06 230 ARG A O 1
ATOM 1842 N N . ARG A 1 231 ? 24.769 7.087 0.855 1.00 82.56 231 ARG A N 1
ATOM 1843 C CA . ARG A 1 231 ? 26.084 6.676 0.352 1.00 82.56 231 ARG A CA 1
ATOM 1844 C C . ARG A 1 231 ? 27.047 7.858 0.260 1.00 82.56 231 ARG A C 1
ATOM 1846 O O . ARG A 1 231 ? 28.212 7.686 0.601 1.00 82.56 231 ARG A O 1
ATOM 1853 N N . LEU A 1 232 ? 26.573 9.024 -0.181 1.00 75.12 232 LEU A N 1
ATOM 1854 C CA . LEU A 1 232 ? 27.385 10.239 -0.257 1.00 75.12 232 LEU A CA 1
ATOM 1855 C C . LEU A 1 232 ? 27.873 10.660 1.137 1.00 75.12 232 LEU A C 1
ATOM 1857 O O . LEU A 1 232 ? 29.062 10.890 1.311 1.00 75.12 232 LEU A O 1
ATOM 1861 N N . MET A 1 233 ? 26.991 10.615 2.141 1.00 71.00 233 MET A N 1
ATOM 1862 C CA . MET A 1 233 ? 27.330 10.923 3.540 1.00 71.00 233 MET A CA 1
ATOM 1863 C C . MET A 1 233 ? 28.325 9.944 4.183 1.00 71.00 233 MET A C 1
ATOM 1865 O O . MET A 1 233 ? 28.979 10.303 5.148 1.00 71.00 233 MET A O 1
ATOM 1869 N N . LYS A 1 234 ? 28.434 8.703 3.689 1.00 69.44 234 LYS A N 1
ATOM 1870 C CA . LYS A 1 234 ? 29.415 7.715 4.183 1.00 69.44 234 LYS A CA 1
ATOM 1871 C C . LYS A 1 234 ? 30.808 7.874 3.565 1.00 69.44 234 LYS A C 1
ATOM 1873 O O . LYS A 1 234 ? 31.725 7.172 3.975 1.00 69.44 234 LYS A O 1
ATOM 1878 N N . LYS A 1 235 ? 30.940 8.691 2.516 1.00 59.03 235 LYS A N 1
ATOM 1879 C CA . LYS A 1 235 ? 32.207 8.946 1.813 1.00 59.03 235 LYS A CA 1
ATOM 1880 C C . LYS A 1 235 ? 32.881 10.253 2.254 1.00 59.03 235 LYS A C 1
ATOM 1882 O O . LYS A 1 235 ? 33.974 10.529 1.772 1.00 59.03 235 LYS A O 1
ATOM 1887 N N . THR A 1 236 ? 32.220 11.043 3.099 1.00 47.44 236 THR A N 1
ATOM 1888 C CA . THR A 1 236 ? 32.765 12.228 3.781 1.00 47.44 236 THR A CA 1
ATOM 1889 C C . THR A 1 236 ? 33.190 11.827 5.183 1.00 47.44 236 THR A C 1
ATOM 1891 O O . THR A 1 236 ? 34.254 12.310 5.617 1.00 47.44 236 THR A O 1
#

Secondary structure (DSSP, 8-state):
-------THHHHHHH-S-----------------HHHHHHHHHHHH--GGGS------------S-THHHHH-S----------HHHHHHHHHHHHHHHHT----GGGS--HHHHHHHHHHHSTTSTT----TTTTHHHHS-HHHHHHHHHHHHHHHHHHHHHHTT-S--SHHHHHHHHHHHHHHHHHIIIIIHHHHHHHHHTT--S--SHHHHHHHHHHHHHHHHHHHHHHHT--

Sequence (236 aa):
MRAMAFPPCHLLLILNPSEQVSGNKKHKRNKMVSPAIKRAKLQESIEYEDLGKNNSIKTIALNLKKSDRYYHGPTPIQSLQYATSQDIINSFQSIRQEMEAYTPRLTQVLSSSAASSTITALSPGGALMQGGTQQAINQMVPNDIQSELKHLYVAVGELLRHFWSCFPVNTPFLEEKVVKMKSNLERFQVTKLCPFQEKIRRQYLSTNLVSHIEEMLQTAYNKLHTWQSRRLMKKT

InterPro domains:
  IPR027079 TFIIH subunit Tfb1/GTF2H1 [PTHR12856] (22-233)

Organism: Capra hircus (NCBI:txid9925)